Protein AF-A0A0C2FLB6-F1 (afdb_monomer_lite)

Radius of gyration: 30.62 Å; chains: 1; bounding box: 62×55×90 Å

Structure (mmCIF, N/CA/C/O backbone):
data_AF-A0A0C2FLB6-F1
#
_entry.id   AF-A0A0C2FLB6-F1
#
loop_
_atom_site.group_PDB
_atom_site.id
_atom_site.type_symbol
_atom_site.label_atom_id
_atom_site.label_alt_id
_atom_site.label_comp_id
_atom_site.label_asym_id
_atom_site.label_entity_id
_atom_site.label_seq_id
_atom_site.pdbx_PDB_ins_code
_atom_site.Cartn_x
_atom_site.Cartn_y
_atom_site.Cartn_z
_atom_site.occupancy
_atom_site.B_iso_or_equiv
_atom_site.auth_seq_id
_atom_site.auth_comp_id
_atom_site.auth_asym_id
_atom_site.auth_atom_id
_atom_site.pdbx_PDB_model_num
ATOM 1 N N . MET A 1 1 ? -12.663 5.361 -34.533 1.00 41.19 1 MET A N 1
ATOM 2 C CA . MET A 1 1 ? -13.166 4.011 -34.204 1.00 41.19 1 MET A CA 1
ATOM 3 C C . MET A 1 1 ? -13.165 3.885 -32.690 1.00 41.19 1 MET A C 1
ATOM 5 O O . MET A 1 1 ? -12.116 4.082 -32.094 1.00 41.19 1 MET A O 1
ATOM 9 N N . GLN A 1 2 ? -14.335 3.717 -32.072 1.00 35.00 2 GLN A N 1
ATOM 10 C CA . GLN A 1 2 ? -14.474 3.597 -30.615 1.00 35.00 2 GLN A CA 1
ATOM 11 C C . GLN A 1 2 ? -14.219 2.149 -30.164 1.00 35.00 2 GLN A C 1
ATOM 13 O O . GLN A 1 2 ? -14.623 1.243 -30.893 1.00 35.00 2 GLN A O 1
ATOM 18 N N . PRO A 1 3 ? -13.617 1.902 -28.986 1.00 36.84 3 PRO A N 1
ATOM 19 C CA . PRO A 1 3 ? -13.595 0.574 -28.385 1.00 36.84 3 PRO A CA 1
ATOM 20 C C . PRO A 1 3 ? -14.814 0.361 -27.479 1.00 36.84 3 PRO A C 1
ATOM 22 O O . PRO A 1 3 ? -15.094 1.154 -26.579 1.00 36.84 3 PRO A O 1
ATOM 25 N N . SER A 1 4 ? -15.525 -0.729 -27.744 1.00 36.50 4 SER A N 1
ATOM 26 C CA . SER A 1 4 ? -16.729 -1.179 -27.050 1.00 36.50 4 SER A CA 1
ATOM 27 C C . SER A 1 4 ? -16.449 -1.639 -25.617 1.00 36.50 4 SER A C 1
ATOM 29 O O . SER A 1 4 ? -15.494 -2.366 -25.353 1.00 36.50 4 SER A O 1
ATOM 31 N N . THR A 1 5 ? -17.332 -1.255 -24.698 1.00 42.31 5 THR A N 1
ATOM 32 C CA . THR A 1 5 ? -17.384 -1.721 -23.311 1.00 42.31 5 THR A CA 1
ATOM 33 C C . THR A 1 5 ? -18.109 -3.070 -23.235 1.00 42.31 5 THR A C 1
ATOM 35 O O . THR A 1 5 ? -19.265 -3.178 -23.636 1.00 42.31 5 THR A O 1
ATOM 38 N N . SER A 1 6 ? -17.466 -4.114 -22.700 1.00 36.69 6 SER A N 1
ATOM 39 C CA . SER A 1 6 ? -18.160 -5.352 -22.317 1.00 36.69 6 SER A CA 1
ATOM 40 C C . SER A 1 6 ? -18.305 -5.399 -20.798 1.00 36.69 6 SER A C 1
ATOM 42 O O . SER A 1 6 ? -17.327 -5.564 -20.070 1.00 36.69 6 SER A O 1
ATOM 44 N N . SER A 1 7 ? -19.538 -5.224 -20.333 1.00 33.59 7 SER A N 1
ATOM 45 C CA . SER A 1 7 ? -19.958 -5.436 -18.950 1.00 33.59 7 SER A CA 1
ATOM 46 C C . SER A 1 7 ? -20.392 -6.893 -18.785 1.00 33.59 7 SER A C 1
ATOM 48 O O . SER A 1 7 ? -21.145 -7.411 -19.607 1.00 33.59 7 SER A O 1
ATOM 50 N N . VAL A 1 8 ? -19.908 -7.567 -17.740 1.00 36.25 8 VAL A N 1
ATOM 51 C CA . VAL A 1 8 ? -20.343 -8.925 -17.383 1.00 36.25 8 VAL A CA 1
ATOM 52 C C . VAL A 1 8 ? -21.100 -8.842 -16.052 1.00 36.25 8 VAL A C 1
ATOM 54 O O . VAL A 1 8 ? -20.522 -8.366 -15.072 1.00 36.25 8 VAL A O 1
ATOM 57 N N . PRO A 1 9 ? -22.384 -9.239 -15.991 1.00 31.88 9 PRO A N 1
ATOM 58 C CA . PRO A 1 9 ? -23.167 -9.205 -14.761 1.00 31.88 9 PRO A CA 1
ATOM 59 C C . PRO A 1 9 ? -22.898 -10.439 -13.886 1.00 31.88 9 PRO A C 1
ATOM 61 O O . PRO A 1 9 ? -22.960 -11.573 -14.356 1.00 31.88 9 PRO A O 1
ATOM 64 N N . TYR A 1 10 ? -22.653 -10.216 -12.592 1.00 27.92 10 TYR A N 1
ATOM 65 C CA . TYR A 1 10 ? -22.683 -11.262 -11.568 1.00 27.92 10 TYR A CA 1
ATOM 66 C C . TYR A 1 10 ? -24.140 -11.552 -11.183 1.00 27.92 10 TYR A C 1
ATOM 68 O O . TYR A 1 10 ? -24.836 -10.691 -10.647 1.00 27.92 10 TYR A O 1
ATOM 76 N N . THR A 1 11 ? -24.608 -12.766 -11.468 1.00 33.03 11 THR A N 1
ATOM 77 C CA . THR A 1 11 ? -25.937 -13.260 -11.088 1.00 33.03 11 THR A CA 1
ATOM 78 C C . THR A 1 11 ? -25.898 -13.908 -9.703 1.00 33.03 11 THR A C 1
ATOM 80 O O . THR A 1 11 ? -25.152 -14.862 -9.485 1.00 33.03 11 THR A O 1
ATOM 83 N N . ASN A 1 12 ? -26.738 -13.418 -8.788 1.00 29.70 12 ASN A N 1
ATOM 84 C CA . ASN A 1 12 ? -27.044 -14.054 -7.507 1.00 29.70 12 ASN A CA 1
ATOM 85 C C . ASN A 1 12 ? -27.878 -15.324 -7.734 1.00 29.70 12 ASN A C 1
ATOM 87 O O . ASN A 1 12 ? -28.991 -15.251 -8.251 1.00 29.70 12 ASN A O 1
ATOM 91 N N . GLY A 1 13 ? -27.354 -16.476 -7.316 1.00 26.48 13 GLY A N 1
ATOM 92 C CA . GLY A 1 13 ? -28.082 -17.742 -7.287 1.00 26.48 13 GLY A CA 1
ATOM 93 C C . GLY A 1 13 ? -28.711 -17.988 -5.919 1.00 26.48 13 GLY A C 1
ATOM 94 O O . GLY A 1 13 ? -28.094 -18.603 -5.055 1.00 26.48 13 GLY A O 1
ATOM 95 N N . THR A 1 14 ? -29.945 -17.526 -5.728 1.00 28.25 14 THR A N 1
ATOM 96 C CA . THR A 1 14 ? -30.856 -18.062 -4.710 1.00 28.25 14 THR A CA 1
ATOM 97 C C . THR A 1 14 ? -31.522 -19.300 -5.302 1.00 28.25 14 THR A C 1
ATOM 99 O O . THR A 1 14 ? -32.176 -19.204 -6.337 1.00 28.25 14 THR A O 1
ATOM 102 N N . SER A 1 15 ? -31.378 -20.457 -4.658 1.00 29.48 15 SER A N 1
ATOM 103 C CA . SER A 1 15 ? -32.249 -21.606 -4.912 1.00 29.48 15 SER A CA 1
ATOM 104 C C . SER A 1 15 ? -32.804 -22.111 -3.587 1.00 29.48 15 SER A C 1
ATOM 106 O O . SER A 1 15 ? -32.090 -22.551 -2.690 1.00 29.48 15 SER A O 1
ATOM 108 N N . SER A 1 16 ? -34.112 -21.939 -3.466 1.00 27.31 16 SER A N 1
ATOM 109 C CA . SER A 1 16 ? -34.998 -22.543 -2.489 1.00 27.31 16 SER A CA 1
ATOM 110 C C . SER A 1 16 ? -35.398 -23.932 -2.975 1.00 27.31 16 SER A C 1
ATOM 112 O O . SER A 1 16 ? -35.950 -24.050 -4.069 1.00 27.31 16 SER A O 1
ATOM 114 N N . THR A 1 17 ? -35.229 -24.950 -2.142 1.00 28.34 17 THR A N 1
ATOM 115 C CA . THR A 1 17 ? -36.008 -26.190 -2.233 1.00 28.34 17 THR A CA 1
ATOM 116 C C . THR A 1 17 ? -36.379 -26.622 -0.826 1.00 28.34 17 THR A C 1
ATOM 118 O O . THR A 1 17 ? -35.520 -26.993 -0.029 1.00 28.34 17 THR A O 1
ATOM 121 N N . ALA A 1 18 ? -37.673 -26.511 -0.537 1.00 27.00 18 ALA A N 1
ATOM 122 C CA . ALA A 1 18 ? -38.330 -27.135 0.593 1.00 27.00 18 ALA A CA 1
ATOM 123 C C . ALA A 1 18 ? -38.375 -28.653 0.379 1.00 27.00 18 ALA A C 1
ATOM 125 O O . ALA A 1 18 ? -38.681 -29.100 -0.724 1.00 27.00 18 ALA A O 1
ATOM 126 N N . HIS A 1 19 ? -38.113 -29.419 1.433 1.00 29.84 19 HIS A N 1
ATOM 127 C CA . HIS A 1 19 ? -38.679 -30.749 1.617 1.00 29.84 19 HIS A CA 1
ATOM 128 C C . HIS A 1 19 ? -38.819 -31.014 3.116 1.00 29.84 19 HIS A C 1
ATOM 130 O O . HIS A 1 19 ? -37.836 -31.029 3.856 1.00 29.84 19 HIS A O 1
ATOM 136 N N . ASP A 1 20 ? -40.075 -31.179 3.526 1.00 26.45 20 ASP A N 1
ATOM 137 C CA . ASP A 1 20 ? -40.508 -31.699 4.816 1.00 26.45 20 ASP A CA 1
ATOM 138 C C . ASP A 1 20 ? -39.974 -33.116 5.045 1.00 26.45 20 ASP A C 1
ATOM 140 O O . ASP A 1 20 ? -39.932 -33.911 4.108 1.00 26.45 20 ASP A O 1
ATOM 144 N N . ASN A 1 21 ? -39.637 -33.438 6.299 1.00 30.28 21 ASN A N 1
ATOM 145 C CA . ASN A 1 21 ? -39.978 -34.712 6.936 1.00 30.28 21 ASN A CA 1
ATOM 146 C C . ASN A 1 21 ? -39.802 -34.608 8.461 1.00 30.28 21 ASN A C 1
ATOM 148 O O . ASN A 1 21 ? -38.710 -34.368 8.974 1.00 30.28 21 ASN A O 1
ATOM 152 N N . ASN A 1 22 ? -40.922 -34.800 9.159 1.00 25.47 22 ASN A N 1
ATOM 153 C CA . ASN A 1 22 ? -41.048 -35.027 10.596 1.00 25.47 22 ASN A CA 1
ATOM 154 C C . ASN A 1 22 ? -40.363 -36.339 11.009 1.00 25.47 22 ASN A C 1
ATOM 156 O O . ASN A 1 22 ? -40.587 -37.359 10.361 1.00 25.47 22 ASN A O 1
ATOM 160 N N . LEU A 1 23 ? -39.666 -36.344 12.150 1.00 29.77 23 LEU A N 1
ATOM 161 C CA . LEU A 1 23 ? -39.715 -37.459 13.101 1.00 29.77 23 LEU A CA 1
ATOM 162 C C . LEU A 1 23 ? -39.339 -36.977 14.514 1.00 29.77 23 LEU A C 1
ATOM 164 O O . LEU A 1 23 ? -38.397 -36.210 14.701 1.00 29.77 23 LEU A O 1
ATOM 168 N N . GLU A 1 24 ? -40.141 -37.417 15.479 1.00 25.47 24 GLU A N 1
ATOM 169 C CA . GLU A 1 24 ? -40.171 -37.044 16.895 1.00 25.47 24 GLU A CA 1
ATOM 170 C C . GLU A 1 24 ? -38.918 -37.455 17.688 1.00 25.47 24 GLU A C 1
ATOM 172 O O . GLU A 1 24 ? -38.266 -38.455 17.390 1.00 25.47 24 GLU A O 1
ATOM 177 N N . GLY A 1 25 ? -38.634 -36.717 18.769 1.00 27.58 25 GLY A N 1
ATOM 178 C CA . GLY A 1 25 ? -37.544 -37.029 19.697 1.00 27.58 25 GLY A CA 1
ATOM 179 C C . GLY A 1 25 ? -37.435 -36.081 20.896 1.00 27.58 25 GLY A C 1
ATOM 180 O O . GLY A 1 25 ? -36.483 -35.322 20.999 1.00 27.58 25 GLY A O 1
ATOM 181 N N . SER A 1 26 ? -38.448 -36.112 21.765 1.00 25.25 26 SER A N 1
ATOM 182 C CA . SER A 1 26 ? -38.442 -35.832 23.218 1.00 25.25 26 SER A CA 1
ATOM 183 C C . SER A 1 26 ? -37.089 -35.500 23.902 1.00 25.25 26 SER A C 1
ATOM 185 O O . SER A 1 26 ? -36.214 -36.364 23.942 1.00 25.25 26 SER A O 1
ATOM 187 N N . ALA A 1 27 ? -36.995 -34.347 24.592 1.00 27.86 27 ALA A N 1
ATOM 188 C CA . ALA A 1 27 ? -36.844 -34.246 26.065 1.00 27.86 27 ALA A CA 1
ATOM 189 C C . ALA A 1 27 ? -36.222 -32.911 26.560 1.00 27.86 27 ALA A C 1
ATOM 191 O O . ALA A 1 27 ? -35.062 -32.604 26.303 1.00 27.86 27 ALA A O 1
ATOM 192 N N . THR A 1 28 ? -37.025 -32.209 27.372 1.00 28.95 28 THR A N 1
ATOM 193 C CA . THR A 1 28 ? -36.700 -31.462 28.611 1.00 28.95 28 THR A CA 1
ATOM 194 C C . THR A 1 28 ? -35.832 -30.192 28.579 1.00 28.95 28 THR A C 1
ATOM 196 O O . THR A 1 28 ? -34.605 -30.239 28.591 1.00 28.95 28 THR A O 1
ATOM 199 N N . ASP A 1 29 ? -36.538 -29.057 28.651 1.00 26.00 29 ASP A N 1
ATOM 200 C CA . ASP A 1 29 ? -36.466 -27.979 29.657 1.00 26.00 29 ASP A CA 1
ATOM 201 C C . ASP A 1 29 ? -35.206 -27.831 30.530 1.00 26.00 29 ASP A C 1
ATOM 203 O O . ASP A 1 29 ? -34.800 -28.751 31.233 1.00 26.00 29 ASP A O 1
ATOM 207 N N . ASN A 1 30 ? -34.705 -26.590 30.632 1.00 30.11 30 ASN A N 1
ATOM 208 C CA . ASN A 1 30 ? -34.823 -25.817 31.878 1.00 30.11 30 ASN A CA 1
ATOM 209 C C . ASN A 1 30 ? -34.450 -24.336 31.682 1.00 30.11 30 ASN A C 1
ATOM 211 O O . ASN A 1 30 ? -33.293 -23.955 31.512 1.00 30.11 30 ASN A O 1
ATOM 215 N N . ASN A 1 31 ? -35.480 -23.496 31.760 1.00 26.58 31 ASN A N 1
ATOM 216 C CA . ASN A 1 31 ? -35.426 -22.060 32.006 1.00 26.58 31 ASN A CA 1
ATOM 217 C C . ASN A 1 31 ? -35.400 -21.840 33.525 1.00 26.58 31 ASN A C 1
ATOM 219 O O . ASN A 1 31 ? -36.238 -22.410 34.216 1.00 26.58 31 ASN A O 1
ATOM 223 N N . LEU A 1 32 ? -34.508 -20.991 34.045 1.00 28.86 32 LEU A N 1
ATOM 224 C CA . LEU A 1 32 ? -34.688 -20.404 35.375 1.00 28.86 32 LEU A CA 1
ATOM 225 C C . LEU A 1 32 ? -34.201 -18.952 35.412 1.00 28.86 32 LEU A C 1
ATOM 227 O O . LEU A 1 32 ? -33.014 -18.636 35.441 1.00 28.86 32 LEU A O 1
ATOM 231 N N . LYS A 1 33 ? -35.203 -18.078 35.431 1.00 23.86 33 LYS A N 1
ATOM 232 C CA . LYS A 1 33 ? -35.196 -16.665 35.802 1.00 23.86 33 LYS A CA 1
ATOM 233 C C . LYS A 1 33 ? -35.683 -16.541 37.248 1.00 23.86 33 LYS A C 1
ATOM 235 O O . LYS A 1 33 ? -36.759 -17.050 37.519 1.00 23.86 33 LYS A O 1
ATOM 240 N N . CYS A 1 34 ? -34.996 -15.774 38.101 1.00 24.69 34 CYS A N 1
ATOM 241 C CA . CYS A 1 34 ? -35.520 -15.146 39.338 1.00 24.69 34 CYS A CA 1
ATOM 242 C C . CYS A 1 34 ? -34.635 -13.914 39.650 1.00 24.69 34 CYS A C 1
ATOM 244 O O . CYS A 1 34 ? -33.423 -14.065 39.729 1.00 24.69 34 CYS A O 1
ATOM 246 N N . LYS A 1 35 ? -35.093 -12.657 39.521 1.00 26.53 35 LYS A N 1
ATOM 247 C CA . LYS A 1 35 ? -35.910 -11.804 40.428 1.00 26.53 35 LYS A CA 1
ATOM 248 C C . LYS A 1 35 ? -35.250 -11.408 41.773 1.00 26.53 35 LYS A C 1
ATOM 250 O O . LYS A 1 35 ? -35.244 -12.184 42.713 1.00 26.53 35 LYS A O 1
ATOM 255 N N . GLU A 1 36 ? -34.719 -10.178 41.783 1.00 23.02 36 GLU A N 1
ATOM 256 C CA . GLU A 1 36 ? -34.958 -9.013 42.676 1.00 23.02 36 GLU A CA 1
ATOM 257 C C . GLU A 1 36 ? -35.266 -9.183 44.188 1.00 23.02 36 GLU A C 1
ATOM 259 O O . GLU A 1 36 ? -36.225 -9.855 44.558 1.00 23.02 36 GLU A O 1
ATOM 264 N N . GLY A 1 37 ? -34.535 -8.431 45.041 1.00 24.09 37 GLY A N 1
ATOM 265 C CA . GLY A 1 37 ? -34.873 -8.189 46.460 1.00 24.09 37 GLY A CA 1
ATOM 266 C C . GLY A 1 37 ? -33.812 -7.472 47.338 1.00 24.09 37 GLY A C 1
ATOM 267 O O . GLY A 1 37 ? -32.979 -8.133 47.936 1.00 24.09 37 GLY A O 1
ATOM 268 N N . LYS A 1 38 ? -33.896 -6.129 47.407 1.00 25.48 38 LYS A N 1
ATOM 269 C CA . LYS A 1 38 ? -33.784 -5.160 48.544 1.00 25.48 38 LYS A CA 1
ATOM 270 C C . LYS A 1 38 ? -32.669 -5.176 49.646 1.00 25.48 38 LYS A C 1
ATOM 272 O O . LYS A 1 38 ? -32.597 -6.086 50.455 1.00 25.48 38 LYS A O 1
ATOM 277 N N . GLU A 1 39 ? -31.946 -4.036 49.699 1.00 23.41 39 GLU A N 1
ATOM 278 C CA . GLU A 1 39 ? -31.353 -3.193 50.793 1.00 23.41 39 GLU A CA 1
ATOM 279 C C . GLU A 1 39 ? -30.769 -3.775 52.114 1.00 23.41 39 GLU A C 1
ATOM 281 O O . GLU A 1 39 ? -31.442 -4.511 52.822 1.00 23.41 39 GLU A O 1
ATOM 286 N N . VAL A 1 40 ? -29.567 -3.304 52.531 1.00 26.94 40 VAL A N 1
ATOM 287 C CA . VAL A 1 40 ? -29.292 -2.322 53.633 1.00 26.94 40 VAL A CA 1
ATOM 288 C C . VAL A 1 40 ? -27.766 -2.192 53.930 1.00 26.94 40 VAL A C 1
ATOM 290 O O . VAL A 1 40 ? -27.089 -3.168 54.217 1.00 26.94 40 VAL A O 1
ATOM 293 N N . ASN A 1 41 ? -27.276 -0.942 53.859 1.00 24.41 41 ASN A N 1
ATOM 294 C CA . ASN A 1 41 ? -26.223 -0.200 54.600 1.00 24.41 41 ASN A CA 1
ATOM 295 C C . ASN A 1 41 ? -24.988 -0.878 55.271 1.00 24.41 41 ASN A C 1
ATOM 297 O O . ASN A 1 41 ? -25.126 -1.764 56.107 1.00 24.41 41 ASN A O 1
ATOM 301 N N . GLY A 1 42 ? -23.791 -0.289 55.069 1.00 25.70 42 GLY A N 1
ATOM 302 C CA . GLY A 1 42 ? -22.613 -0.482 55.940 1.00 25.70 42 GLY A CA 1
ATOM 303 C C . GLY A 1 42 ? -21.256 -0.088 55.327 1.00 25.70 42 GLY A C 1
ATOM 304 O O . GLY A 1 42 ? -20.708 -0.813 54.505 1.00 25.70 42 GLY A O 1
ATOM 305 N N . HIS A 1 43 ? -20.693 1.052 55.746 1.00 25.92 43 HIS A N 1
ATOM 306 C CA . HIS A 1 43 ? -19.287 1.438 55.531 1.00 25.92 43 HIS A CA 1
ATOM 307 C C . HIS A 1 43 ? -18.336 0.504 56.304 1.00 25.92 43 HIS A C 1
ATOM 309 O O . HIS A 1 43 ? -18.618 0.230 57.470 1.00 25.92 43 HIS A O 1
ATOM 315 N N . SER A 1 44 ? -17.192 0.118 55.714 1.00 25.17 44 SER A N 1
ATOM 316 C CA . SER A 1 44 ? -15.823 0.165 56.294 1.00 25.17 44 SER A CA 1
ATOM 317 C C . SER A 1 44 ? -14.859 -0.786 55.572 1.00 25.17 44 SER A C 1
ATOM 319 O O . SER A 1 44 ? -15.130 -1.974 55.450 1.00 25.17 44 SER A O 1
ATOM 321 N N . HIS A 1 45 ? -13.728 -0.224 55.133 1.00 31.64 45 HIS A N 1
ATOM 322 C CA . HIS A 1 45 ? -12.438 -0.836 54.789 1.00 31.64 45 HIS A CA 1
ATOM 323 C C . HIS A 1 45 ? -12.338 -2.372 54.734 1.00 31.64 45 HIS A C 1
ATOM 325 O O . HIS A 1 45 ? -12.268 -3.049 55.755 1.00 31.64 45 HIS A O 1
ATOM 331 N N . GLY A 1 46 ? -12.164 -2.893 53.518 1.00 26.47 46 GLY A N 1
ATOM 332 C CA . GLY A 1 46 ? -11.645 -4.232 53.269 1.00 26.47 46 GLY A CA 1
ATOM 333 C C . GLY A 1 46 ? -10.691 -4.183 52.085 1.00 26.47 46 GLY A C 1
ATOM 334 O O . GLY A 1 46 ? -11.087 -3.791 50.989 1.00 26.47 46 GLY A O 1
ATOM 335 N N . GLU A 1 47 ? -9.430 -4.529 52.329 1.00 38.72 47 GLU A N 1
ATOM 336 C CA . GLU A 1 47 ? -8.379 -4.682 51.327 1.00 38.72 47 GLU A CA 1
ATOM 337 C C . GLU 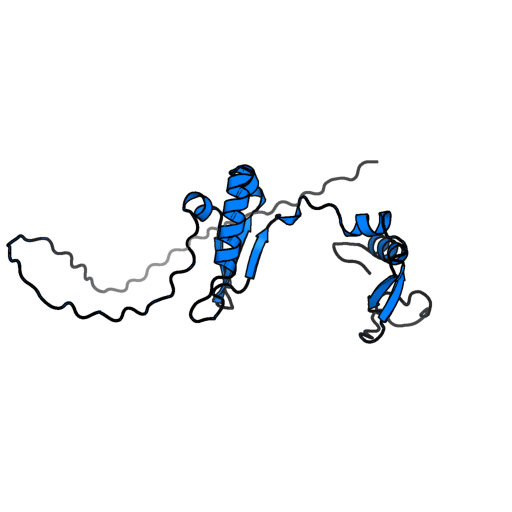A 1 47 ? -8.865 -5.592 50.189 1.00 38.72 47 GLU A C 1
ATOM 339 O O . GLU A 1 47 ? -9.000 -6.811 50.322 1.00 38.72 47 GLU A O 1
ATOM 344 N N . GLY A 1 48 ? -9.185 -4.967 49.057 1.00 28.52 48 GLY A N 1
ATOM 345 C CA . GLY A 1 48 ? -9.605 -5.650 47.848 1.00 28.52 48 GLY A CA 1
ATOM 346 C C . GLY A 1 48 ? -8.395 -6.269 47.170 1.00 28.52 48 GLY A C 1
ATOM 347 O O . GLY A 1 48 ? -7.632 -5.575 46.505 1.00 28.52 48 GLY A O 1
ATOM 348 N N . LYS A 1 49 ? -8.247 -7.585 47.343 1.00 31.97 49 LYS A N 1
ATOM 349 C CA . LYS A 1 49 ? -7.410 -8.467 46.524 1.00 31.97 49 LYS A CA 1
ATOM 350 C C . LYS A 1 49 ? -7.478 -8.038 45.057 1.00 31.97 49 LYS A C 1
ATOM 352 O O . LYS A 1 49 ? -8.534 -8.148 44.435 1.00 31.97 49 LYS A O 1
ATOM 357 N N . GLU A 1 50 ? -6.348 -7.600 44.506 1.00 31.22 50 GLU A N 1
ATOM 358 C CA . GLU A 1 50 ? -6.165 -7.494 43.062 1.00 31.22 50 GLU A CA 1
ATOM 359 C C . GLU A 1 50 ? -6.423 -8.876 42.454 1.00 31.22 50 GLU A C 1
ATOM 361 O O . GLU A 1 50 ? -5.584 -9.779 42.492 1.00 31.22 50 GLU A O 1
ATOM 366 N N . THR A 1 51 ? -7.614 -9.073 41.893 1.00 33.91 51 THR A N 1
ATOM 367 C CA . THR A 1 51 ? -7.828 -10.148 40.937 1.00 33.91 51 THR A CA 1
ATOM 368 C C . THR A 1 51 ? -6.899 -9.860 39.768 1.00 33.91 51 THR A C 1
ATOM 370 O O . THR A 1 51 ? -7.110 -8.885 39.043 1.00 33.91 51 THR A O 1
ATOM 373 N N . LYS A 1 52 ? -5.856 -10.688 39.626 1.00 32.69 52 LYS A N 1
ATOM 374 C CA . LYS A 1 52 ? -4.982 -10.799 38.453 1.00 32.69 52 LYS A CA 1
ATOM 375 C C . LYS A 1 52 ? -5.831 -11.095 37.211 1.00 32.69 52 LYS A C 1
ATOM 377 O O . LYS A 1 52 ? -5.877 -12.216 36.726 1.00 32.69 52 LYS A O 1
ATOM 382 N N . HIS A 1 53 ? -6.539 -10.094 36.708 1.00 38.22 53 HIS A N 1
ATOM 383 C CA . HIS A 1 53 ? -6.910 -10.061 35.311 1.00 38.22 53 HIS A CA 1
ATOM 384 C C . HIS A 1 53 ? -5.637 -9.679 34.575 1.00 38.22 53 HIS A C 1
ATOM 386 O O . HIS A 1 53 ? -5.110 -8.584 34.782 1.00 38.22 53 HIS A O 1
ATOM 392 N N . ASP A 1 54 ? -5.125 -10.618 33.780 1.00 46.53 54 ASP A N 1
ATOM 393 C CA . ASP A 1 54 ? -4.025 -10.402 32.851 1.00 46.53 54 ASP A CA 1
ATOM 394 C C . ASP A 1 54 ? -4.135 -9.003 32.251 1.00 46.53 54 ASP A C 1
ATOM 396 O O . ASP A 1 54 ? -5.167 -8.642 31.672 1.00 46.53 54 ASP A O 1
ATOM 400 N N . LYS A 1 55 ? -3.084 -8.199 32.431 1.00 46.72 55 LYS A N 1
ATOM 401 C CA . LYS A 1 55 ? -2.924 -6.914 31.756 1.00 46.72 55 LYS A CA 1
ATOM 402 C C . LYS A 1 55 ? -2.795 -7.217 30.262 1.00 46.72 55 LYS A C 1
ATOM 404 O O . LYS A 1 55 ? -1.699 -7.237 29.726 1.00 46.72 55 LYS A O 1
ATOM 409 N N . LYS A 1 56 ? -3.911 -7.519 29.592 1.00 55.53 56 LYS A N 1
ATOM 410 C CA . LYS A 1 56 ? -3.988 -7.507 28.136 1.00 55.53 56 LYS A CA 1
ATOM 411 C C . LYS A 1 56 ? -3.622 -6.089 27.747 1.00 55.53 56 LYS A C 1
ATOM 413 O O . LYS A 1 56 ? -4.372 -5.163 28.076 1.00 55.53 56 LYS A O 1
ATOM 418 N N . ASP A 1 57 ? -2.450 -5.927 27.145 1.00 63.66 57 ASP A N 1
ATOM 419 C CA . ASP A 1 57 ? -1.966 -4.636 26.681 1.00 63.66 57 ASP A CA 1
ATOM 420 C C . ASP A 1 57 ? -3.091 -3.965 25.899 1.00 63.66 57 ASP A C 1
ATOM 422 O O . ASP A 1 57 ? -3.612 -4.501 24.914 1.00 63.66 57 ASP A O 1
ATOM 426 N N . LYS A 1 58 ? -3.564 -2.824 26.404 1.00 80.19 58 LYS A N 1
ATOM 427 C CA . LYS A 1 58 ? -4.653 -2.114 25.743 1.00 80.19 58 LYS A CA 1
ATOM 428 C C . LYS A 1 58 ? -4.101 -1.567 24.438 1.00 80.19 58 LYS A C 1
ATOM 430 O O . LYS A 1 58 ? -3.254 -0.677 24.455 1.00 80.19 58 LYS A O 1
ATOM 435 N N . LEU A 1 59 ? -4.615 -2.086 23.324 1.00 87.06 59 LEU A N 1
ATOM 436 C CA . LEU A 1 59 ? -4.267 -1.602 21.994 1.00 87.06 59 LEU A CA 1
ATOM 437 C C . LEU A 1 59 ? -4.437 -0.076 21.909 1.00 87.06 59 LEU A C 1
ATOM 439 O O . LEU A 1 59 ? -5.379 0.471 22.504 1.00 87.06 59 LEU A O 1
ATOM 443 N N . PRO A 1 60 ? -3.574 0.617 21.145 1.00 91.06 60 PRO A N 1
ATOM 444 C CA . PRO A 1 60 ? -3.715 2.037 20.883 1.00 91.06 60 PRO A CA 1
ATOM 445 C C . PRO A 1 60 ? -5.129 2.362 20.414 1.00 91.06 60 PRO A C 1
ATOM 447 O O . PRO A 1 60 ? -5.651 1.787 19.461 1.00 91.06 60 PRO A O 1
ATOM 450 N N . ARG A 1 61 ? -5.775 3.300 21.099 1.00 88.31 61 ARG A N 1
ATOM 451 C CA . ARG A 1 61 ? -7.164 3.634 20.802 1.00 88.31 61 ARG A CA 1
ATOM 452 C C . ARG A 1 61 ? -7.253 4.466 19.521 1.00 88.31 61 ARG A C 1
ATOM 454 O O . ARG A 1 61 ? -6.505 5.434 19.349 1.00 88.31 61 ARG A O 1
ATOM 461 N N . ILE A 1 62 ? -8.207 4.099 18.667 1.00 93.69 62 ILE A N 1
ATOM 462 C CA . ILE A 1 62 ? -8.670 4.903 17.535 1.00 93.69 62 ILE A CA 1
ATOM 463 C C . ILE A 1 62 ? -9.902 5.721 17.944 1.00 93.69 62 ILE A C 1
ATOM 465 O O . ILE A 1 62 ? -10.723 5.272 18.751 1.00 93.69 62 ILE A O 1
ATOM 469 N N . SER A 1 63 ? -10.025 6.937 17.418 1.00 94.38 63 SER A N 1
ATOM 470 C CA . SER A 1 63 ? -11.158 7.817 17.688 1.00 94.38 63 SER A CA 1
ATOM 471 C C . SER A 1 63 ? -12.471 7.203 17.198 1.00 94.38 63 SER A C 1
ATOM 473 O O . SER A 1 63 ? -12.529 6.544 16.156 1.00 94.38 63 SER A O 1
ATOM 475 N N . ASN A 1 64 ? -13.557 7.450 17.934 1.00 94.06 64 ASN A N 1
ATOM 476 C CA . ASN A 1 64 ? -14.873 6.884 17.629 1.00 94.06 64 ASN A CA 1
ATOM 477 C C . ASN A 1 64 ? -15.375 7.297 16.237 1.00 94.06 64 ASN A C 1
ATOM 479 O O . ASN A 1 64 ? -16.022 6.494 15.569 1.00 94.06 64 ASN A O 1
ATOM 483 N N . LYS A 1 65 ? -15.026 8.508 15.773 1.00 95.00 65 LYS A N 1
ATOM 484 C CA . LYS A 1 65 ? -15.393 8.998 14.435 1.00 95.00 65 LYS A CA 1
ATOM 485 C C . LYS A 1 65 ? -14.786 8.153 13.307 1.00 95.00 65 LYS A C 1
ATOM 487 O O . LYS A 1 65 ? -15.426 7.951 12.279 1.00 95.00 65 LYS A O 1
ATOM 492 N N . PHE A 1 66 ? -13.599 7.591 13.532 1.00 95.81 66 PHE A N 1
ATOM 493 C CA . PHE A 1 66 ? -12.852 6.794 12.556 1.00 95.81 66 PHE A CA 1
ATOM 494 C C . PHE A 1 66 ? -13.158 5.298 12.614 1.00 95.81 66 PHE A C 1
ATOM 496 O O . PHE A 1 66 ? -13.006 4.600 11.615 1.00 95.81 66 PHE A O 1
ATOM 503 N N . ARG A 1 67 ? -13.607 4.799 13.771 1.00 94.25 67 ARG A N 1
ATOM 504 C CA . ARG A 1 67 ? -13.765 3.363 14.044 1.00 94.25 67 ARG A CA 1
ATOM 505 C C . ARG A 1 67 ? -14.633 2.630 13.018 1.00 94.25 67 ARG A C 1
ATOM 507 O O . ARG A 1 67 ? -14.336 1.491 12.694 1.00 94.25 67 ARG A O 1
ATOM 514 N N . LYS A 1 68 ? -15.666 3.286 12.482 1.00 95.38 68 LYS A N 1
ATOM 515 C CA . LYS A 1 68 ? -16.566 2.698 11.474 1.00 95.38 68 LYS A CA 1
ATOM 516 C C . LYS A 1 68 ? -15.930 2.496 10.090 1.00 95.38 68 LYS A C 1
ATOM 518 O O . LYS A 1 68 ? -16.515 1.809 9.266 1.00 95.38 68 LYS A O 1
ATOM 523 N N . TYR A 1 69 ? -14.768 3.094 9.830 1.00 96.19 69 TYR A N 1
ATOM 524 C CA . TYR A 1 69 ? -14.044 2.978 8.558 1.00 96.19 69 TYR A CA 1
ATOM 525 C C . TYR A 1 69 ? -12.831 2.044 8.644 1.00 96.19 69 TYR A C 1
ATOM 527 O O . TYR A 1 69 ? -12.082 1.913 7.676 1.00 96.19 69 TYR A O 1
ATOM 535 N N . VAL A 1 70 ? -12.610 1.436 9.810 1.00 96.50 70 VAL A N 1
ATOM 536 C CA . VAL A 1 70 ? -11.508 0.513 10.063 1.00 96.50 70 VAL A CA 1
ATOM 537 C C . VAL A 1 70 ? -12.088 -0.865 10.302 1.00 96.50 70 VAL A C 1
ATOM 539 O O . VAL A 1 70 ? -12.926 -1.052 11.181 1.00 96.50 70 VAL A O 1
ATOM 542 N N . VAL A 1 71 ? -11.621 -1.821 9.514 1.00 96.38 71 VAL A N 1
ATOM 543 C CA . VAL A 1 71 ? -12.038 -3.217 9.578 1.00 96.38 71 VAL A CA 1
ATOM 544 C C . VAL A 1 71 ? -10.862 -4.032 10.094 1.00 96.38 71 VAL A C 1
ATOM 546 O O . VAL A 1 71 ? -9.722 -3.823 9.680 1.00 96.38 71 VAL A O 1
ATOM 549 N N . VAL A 1 72 ? -11.136 -4.932 11.033 1.00 96.44 72 VAL A N 1
ATOM 550 C CA . VAL A 1 72 ? -10.184 -5.955 11.460 1.00 96.44 72 VAL A CA 1
ATOM 551 C C . VAL A 1 72 ? -10.728 -7.282 10.974 1.00 96.44 72 VAL A C 1
ATOM 553 O O . VAL A 1 72 ? -11.782 -7.715 11.435 1.00 96.44 72 VAL A O 1
ATOM 556 N N . ASP A 1 73 ? -10.013 -7.905 10.049 1.00 95.75 73 ASP A N 1
ATOM 557 C CA . ASP A 1 73 ? -10.375 -9.202 9.495 1.00 95.75 73 ASP A CA 1
ATOM 558 C C . ASP A 1 73 ? -9.461 -10.285 10.040 1.00 95.75 73 ASP A C 1
ATOM 560 O O . ASP A 1 73 ? -8.253 -10.095 10.168 1.00 95.75 73 ASP A O 1
ATOM 564 N N . THR A 1 74 ? -10.032 -11.449 10.316 1.00 96.62 74 THR A N 1
ATOM 565 C CA . THR A 1 74 ? -9.268 -12.637 10.683 1.00 96.62 74 THR A CA 1
ATOM 566 C C . THR A 1 74 ? -9.206 -13.563 9.479 1.00 96.62 74 THR A C 1
ATOM 568 O O . THR A 1 74 ? -10.241 -13.960 8.944 1.00 96.62 74 THR A O 1
ATOM 571 N N . HIS A 1 75 ? -7.997 -13.911 9.034 1.00 96.25 75 HIS A N 1
ATOM 572 C CA . HIS A 1 75 ? -7.822 -14.826 7.911 1.00 96.25 75 HIS A CA 1
ATOM 573 C C . HIS A 1 75 ? -8.443 -16.196 8.245 1.00 96.25 75 HIS A C 1
ATOM 575 O O . HIS A 1 75 ? -8.027 -16.810 9.231 1.00 96.25 75 HIS A O 1
ATOM 581 N N . PRO A 1 76 ? -9.381 -16.722 7.435 1.00 95.88 76 PRO A N 1
ATOM 582 C CA . PRO A 1 76 ? -10.204 -17.874 7.815 1.00 95.88 76 PRO A CA 1
ATOM 583 C C . PRO A 1 76 ? -9.389 -19.147 8.058 1.00 95.88 76 PRO A C 1
ATOM 585 O O . PRO A 1 76 ? -9.696 -19.908 8.968 1.00 95.88 76 PRO A O 1
ATOM 588 N N . ASN A 1 77 ? -8.314 -19.353 7.293 1.00 96.12 77 ASN A N 1
ATOM 589 C CA . ASN A 1 77 ? -7.498 -20.566 7.405 1.00 96.12 77 ASN A CA 1
ATOM 590 C C . ASN A 1 77 ? -6.318 -20.412 8.376 1.00 96.12 77 ASN A C 1
ATOM 592 O O . ASN A 1 77 ? -5.746 -21.405 8.806 1.00 96.12 77 ASN A O 1
ATOM 596 N N . GLY A 1 78 ? -5.900 -19.175 8.661 1.00 94.00 78 GLY A N 1
ATOM 597 C CA . GLY A 1 78 ? -4.631 -18.893 9.347 1.00 94.00 78 GLY A CA 1
ATOM 598 C C . GLY A 1 78 ? -4.780 -18.163 10.677 1.00 94.00 78 GLY A C 1
ATOM 599 O O . GLY A 1 78 ? -3.793 -18.003 11.384 1.00 94.00 78 GLY A O 1
ATOM 600 N N . GLY A 1 79 ? -5.974 -17.662 11.001 1.00 93.94 79 GLY A N 1
ATOM 601 C CA . GLY A 1 79 ? -6.245 -16.937 12.244 1.00 93.94 79 GLY A CA 1
ATOM 602 C C . GLY A 1 79 ? -5.534 -15.583 12.382 1.00 93.94 79 GLY A C 1
ATOM 603 O O . GLY A 1 79 ? -5.722 -14.900 13.384 1.00 93.94 79 GLY A O 1
ATOM 604 N N . ALA A 1 80 ? -4.726 -15.170 11.402 1.00 95.75 80 ALA A N 1
ATOM 605 C CA . ALA A 1 80 ? -3.987 -13.915 11.451 1.00 95.75 80 ALA A CA 1
ATOM 606 C C . ALA A 1 80 ? -4.926 -12.708 11.326 1.00 95.75 80 ALA A C 1
ATOM 608 O O . ALA A 1 80 ? -5.853 -12.721 10.513 1.00 95.75 80 ALA A O 1
ATOM 609 N N . SER A 1 81 ? -4.658 -11.659 12.106 1.00 97.06 81 SER A N 1
ATOM 610 C CA . SER A 1 81 ? -5.439 -10.418 12.085 1.00 97.06 81 SER A CA 1
ATOM 611 C C . SER A 1 81 ? -4.878 -9.425 11.069 1.00 97.06 81 SER A C 1
ATOM 613 O O . SER A 1 81 ? -3.691 -9.098 11.097 1.00 97.06 81 SER A O 1
ATOM 615 N N . ILE A 1 82 ? -5.744 -8.920 10.197 1.00 97.56 82 ILE A N 1
ATOM 616 C CA . ILE A 1 82 ? -5.453 -7.966 9.128 1.00 97.56 82 ILE A CA 1
ATOM 617 C C . ILE A 1 82 ? -6.218 -6.678 9.425 1.00 97.56 82 ILE A C 1
ATOM 619 O O . ILE A 1 82 ? -7.428 -6.708 9.638 1.00 97.56 82 ILE A O 1
ATOM 623 N N . LEU A 1 83 ? -5.525 -5.541 9.420 1.00 97.75 83 LEU A N 1
ATOM 624 C CA . LEU A 1 83 ? -6.145 -4.229 9.589 1.00 97.75 83 LEU A CA 1
ATOM 625 C C . LEU A 1 83 ? -6.396 -3.608 8.212 1.00 97.75 83 LEU A C 1
ATOM 627 O O . LEU A 1 83 ? -5.455 -3.447 7.440 1.00 97.75 83 LEU A O 1
ATOM 631 N N . ARG A 1 84 ? -7.635 -3.230 7.890 1.00 97.56 84 ARG A N 1
ATOM 632 C CA . ARG A 1 84 ? -7.991 -2.644 6.587 1.00 97.56 84 ARG A CA 1
ATOM 633 C C . ARG A 1 84 ? -8.771 -1.348 6.707 1.00 97.56 84 ARG A C 1
ATOM 635 O O . ARG A 1 84 ? -9.511 -1.120 7.664 1.00 97.56 84 ARG A O 1
ATOM 642 N N . THR A 1 85 ? -8.625 -0.504 5.695 1.00 97.38 85 THR A N 1
ATOM 643 C CA . THR A 1 85 ? -9.469 0.673 5.478 1.00 97.38 85 THR A CA 1
ATOM 644 C C . THR A 1 85 ? -9.495 1.045 3.998 1.00 97.38 85 THR A C 1
ATOM 646 O O . THR A 1 85 ? -8.502 0.856 3.297 1.00 97.38 85 THR A O 1
ATOM 649 N N . ASP A 1 86 ? -10.612 1.606 3.531 1.00 96.81 86 ASP A N 1
ATOM 650 C CA . ASP A 1 86 ? -10.720 2.192 2.191 1.00 96.81 86 ASP A CA 1
ATOM 651 C C . ASP A 1 86 ? -10.505 3.706 2.251 1.00 96.81 86 ASP A C 1
ATOM 653 O O . ASP A 1 86 ? -11.338 4.468 2.759 1.00 96.81 86 ASP A O 1
ATOM 657 N N . TRP A 1 87 ? -9.388 4.155 1.681 1.00 95.81 87 TRP A N 1
ATOM 658 C CA . TRP A 1 87 ? -8.994 5.557 1.674 1.00 95.81 87 TRP A CA 1
ATOM 659 C C . TRP A 1 87 ? -9.976 6.455 0.916 1.00 95.81 87 TRP A C 1
ATOM 661 O O . TRP A 1 87 ? -10.117 7.634 1.252 1.00 95.81 87 TRP A O 1
ATOM 671 N N . ASN A 1 88 ? -10.707 5.923 -0.068 1.00 95.62 88 ASN A N 1
ATOM 672 C CA . ASN A 1 88 ? -11.725 6.696 -0.778 1.00 95.62 88 ASN A CA 1
ATOM 673 C C . ASN A 1 88 ? -12.874 7.091 0.154 1.00 95.62 88 ASN A C 1
ATOM 675 O O . ASN A 1 88 ? -13.359 8.222 0.091 1.00 95.62 88 ASN A O 1
ATOM 679 N N . ASN A 1 89 ? -13.279 6.197 1.058 1.00 94.94 89 ASN A N 1
ATOM 680 C CA . ASN A 1 89 ? -14.306 6.499 2.053 1.00 94.94 89 ASN A CA 1
ATOM 681 C C . ASN A 1 89 ? -13.818 7.527 3.072 1.00 94.94 89 ASN A C 1
ATOM 683 O O . ASN A 1 89 ? -14.568 8.443 3.411 1.00 94.94 89 ASN A O 1
ATOM 687 N N . ILE A 1 90 ? -12.555 7.434 3.491 1.00 96.38 90 ILE A N 1
ATOM 688 C CA . ILE A 1 90 ? -11.931 8.425 4.373 1.00 96.38 90 ILE A CA 1
ATOM 689 C C . ILE A 1 90 ? -11.906 9.805 3.703 1.00 96.38 90 ILE A C 1
ATOM 691 O O . ILE A 1 90 ? -12.329 10.796 4.296 1.00 96.38 90 ILE A O 1
ATOM 695 N N . ARG A 1 91 ? -11.496 9.878 2.432 1.00 94.56 91 ARG A N 1
ATOM 696 C CA . ARG A 1 91 ? -11.496 11.130 1.663 1.00 94.56 91 ARG A CA 1
ATOM 697 C C . ARG A 1 91 ? -12.886 11.746 1.530 1.00 94.56 91 ARG A C 1
ATOM 699 O O . ARG A 1 91 ? -13.012 12.960 1.615 1.00 94.56 91 ARG A O 1
ATOM 706 N N . LYS A 1 92 ? -13.926 10.938 1.331 1.00 95.06 92 LYS A N 1
ATOM 707 C CA . LYS A 1 92 ? -15.296 11.446 1.155 1.00 95.06 92 LYS A CA 1
ATOM 708 C C . LYS A 1 92 ? -15.892 12.063 2.423 1.00 95.06 92 LYS A C 1
ATOM 710 O O . LYS A 1 92 ? -16.704 12.970 2.303 1.00 95.06 92 LYS A O 1
ATOM 715 N N . HIS A 1 93 ? -15.518 11.576 3.607 1.00 95.69 93 HIS A N 1
ATOM 716 C CA . HIS A 1 93 ? -16.220 11.909 4.854 1.00 95.69 93 HIS A CA 1
ATOM 717 C C . HIS A 1 93 ? -15.440 12.794 5.829 1.00 95.69 93 HIS A C 1
ATOM 719 O O . HIS A 1 93 ? -16.032 13.262 6.796 1.00 95.69 93 HIS A O 1
ATOM 725 N N . PHE A 1 94 ? -14.145 13.000 5.602 1.00 96.44 94 PHE A N 1
ATOM 726 C CA . PHE A 1 94 ? -13.274 13.773 6.488 1.00 96.44 94 PHE A CA 1
ATOM 727 C C . PHE A 1 94 ? -12.543 14.861 5.716 1.00 96.44 94 PHE A C 1
ATOM 729 O O . PHE A 1 94 ? -12.276 14.699 4.519 1.00 96.44 94 PHE A O 1
ATOM 736 N N . ASP A 1 95 ? -12.184 15.943 6.398 1.00 96.19 95 ASP A N 1
ATOM 737 C CA . ASP A 1 95 ? -11.351 17.010 5.845 1.00 96.19 95 ASP A CA 1
ATOM 738 C C . ASP A 1 95 ? -9.849 16.651 5.862 1.00 96.19 95 ASP A C 1
ATOM 740 O O . ASP A 1 95 ? -9.446 15.548 6.229 1.00 96.19 95 ASP A O 1
ATOM 744 N N . THR A 1 96 ? -8.988 17.563 5.410 1.00 94.75 96 THR A N 1
ATOM 745 C CA . THR A 1 96 ? -7.539 17.314 5.337 1.00 94.75 96 THR A CA 1
ATOM 746 C C . THR A 1 96 ? -6.897 17.091 6.709 1.00 94.75 96 THR A C 1
ATOM 748 O O . THR A 1 96 ? -6.023 16.230 6.830 1.00 94.75 96 THR A O 1
ATOM 751 N N . GLU A 1 97 ? -7.319 17.819 7.741 1.00 96.44 97 GLU A N 1
ATOM 752 C CA . GLU A 1 97 ? -6.745 17.707 9.086 1.00 96.44 97 GLU A CA 1
ATOM 753 C C . GLU A 1 97 ? -7.148 16.386 9.742 1.00 96.44 97 GLU A C 1
ATOM 755 O O . GLU A 1 97 ? -6.299 15.640 10.239 1.00 96.44 97 GLU A O 1
ATOM 760 N N . GLU A 1 98 ? -8.426 16.033 9.644 1.00 96.50 98 GLU A N 1
ATOM 761 C CA . GLU A 1 98 ? -8.974 14.778 10.133 1.00 96.50 98 GLU A CA 1
ATOM 762 C C . GLU A 1 98 ? -8.408 13.571 9.385 1.00 96.50 98 GLU A C 1
ATOM 764 O O . GLU A 1 98 ? -8.149 12.538 10.001 1.00 96.50 98 GLU A O 1
ATOM 769 N N . ARG A 1 99 ? -8.144 13.684 8.076 1.00 95.62 99 ARG A N 1
ATOM 770 C CA . ARG A 1 99 ? -7.445 12.636 7.307 1.00 95.62 99 ARG A CA 1
ATOM 771 C C . ARG A 1 99 ? -6.027 12.404 7.828 1.00 95.62 99 ARG A C 1
ATOM 773 O O . ARG A 1 99 ? -5.595 11.254 7.920 1.00 95.62 99 ARG A O 1
ATOM 780 N N . MET A 1 100 ? -5.297 13.466 8.177 1.00 95.81 100 MET A N 1
ATOM 781 C CA . MET A 1 100 ? -3.966 13.332 8.779 1.00 95.81 100 MET A CA 1
ATOM 782 C C . MET A 1 100 ? -4.039 12.727 10.183 1.00 95.81 100 MET A C 1
ATOM 784 O O . MET A 1 100 ? -3.214 11.882 10.536 1.00 95.81 100 MET A O 1
ATOM 788 N N . GLU A 1 101 ? -5.026 13.138 10.981 1.00 96.62 101 GLU A N 1
ATOM 789 C CA . GLU A 1 101 ? -5.291 12.564 12.301 1.00 96.62 101 GLU A CA 1
ATOM 790 C C . GLU A 1 101 ? -5.598 11.061 12.192 1.00 96.62 101 GLU A C 1
ATOM 792 O O . GLU A 1 101 ? -5.005 10.246 12.906 1.00 96.62 101 GLU A O 1
ATOM 797 N N . PHE A 1 102 ? -6.462 10.688 11.247 1.00 97.19 102 PHE A N 1
ATOM 798 C CA . PHE A 1 102 ? -6.806 9.307 10.940 1.00 97.19 102 PHE A CA 1
ATOM 799 C C . PHE A 1 102 ? -5.574 8.491 10.554 1.00 97.19 102 PHE A C 1
ATOM 801 O O . PHE A 1 102 ? -5.339 7.443 11.149 1.00 97.19 102 PHE A O 1
ATOM 808 N N . ALA A 1 103 ? -4.759 8.977 9.612 1.00 95.69 103 ALA A N 1
ATOM 809 C CA . ALA A 1 103 ? -3.570 8.266 9.148 1.00 95.69 103 ALA A CA 1
ATOM 810 C C . ALA A 1 103 ? -2.602 7.959 10.302 1.00 95.69 103 ALA A C 1
ATOM 812 O O . ALA A 1 103 ? -2.147 6.825 10.447 1.00 95.69 103 ALA A O 1
ATOM 813 N N . LYS A 1 104 ? -2.353 8.938 11.184 1.00 96.31 104 LYS A N 1
ATOM 814 C CA . LYS A 1 104 ? -1.509 8.747 12.375 1.00 96.31 104 LYS A CA 1
ATOM 815 C C . LYS A 1 104 ? -2.072 7.673 13.306 1.00 96.31 104 LYS A C 1
ATOM 817 O O . LYS A 1 104 ? -1.328 6.818 13.781 1.00 96.31 104 LYS A O 1
ATOM 822 N N . GLN A 1 105 ? -3.379 7.704 13.572 1.00 96.88 105 GLN A N 1
ATOM 823 C CA . GLN A 1 105 ? -4.020 6.723 14.450 1.00 96.88 105 GLN A CA 1
ATOM 824 C C . GLN A 1 105 ? -4.063 5.326 13.828 1.00 96.88 105 GLN A C 1
ATOM 826 O O . GLN A 1 105 ? -3.814 4.352 14.535 1.00 96.88 105 GLN A O 1
ATOM 831 N N . PHE A 1 106 ? -4.337 5.230 12.526 1.00 96.94 106 PHE A N 1
ATOM 832 C CA . PHE A 1 106 ? -4.376 3.971 11.791 1.00 96.94 106 PHE A CA 1
ATOM 833 C C . PHE A 1 106 ? -3.001 3.300 11.769 1.00 96.94 106 PHE A C 1
ATOM 835 O O . PHE A 1 106 ? -2.899 2.126 12.106 1.00 96.94 106 PHE A O 1
ATOM 842 N N . ILE A 1 107 ? -1.936 4.048 11.459 1.00 96.56 107 ILE A N 1
ATOM 843 C CA . ILE A 1 107 ? -0.559 3.527 11.466 1.00 96.56 107 ILE A CA 1
ATOM 844 C C . ILE A 1 107 ? -0.164 3.080 12.876 1.00 96.56 107 ILE A C 1
ATOM 846 O O . ILE A 1 107 ? 0.343 1.976 13.051 1.00 96.56 107 ILE A O 1
ATOM 850 N N . ARG A 1 108 ? -0.451 3.898 13.898 1.00 96.19 108 ARG A N 1
ATOM 851 C CA . ARG A 1 108 ? -0.164 3.546 15.297 1.00 96.19 108 ARG A CA 1
ATOM 852 C C . ARG A 1 108 ? -0.891 2.275 15.739 1.00 96.19 108 ARG A C 1
ATOM 854 O O . ARG A 1 108 ? -0.336 1.504 16.508 1.00 96.19 108 ARG A O 1
ATOM 861 N N . LEU A 1 109 ? -2.129 2.075 15.288 1.00 96.44 109 LEU A N 1
ATOM 862 C CA . LEU A 1 109 ? -2.885 0.857 15.568 1.00 96.44 109 LEU A CA 1
ATOM 863 C C . LEU A 1 109 ? -2.338 -0.342 14.781 1.00 96.44 109 LEU A C 1
ATOM 865 O O . LEU A 1 109 ? -2.186 -1.411 15.356 1.00 96.44 109 LEU A O 1
ATOM 869 N N . GLY A 1 110 ? -2.020 -0.173 13.497 1.00 96.00 110 GLY A N 1
ATOM 870 C CA . GLY A 1 110 ? -1.485 -1.243 12.649 1.00 96.00 110 GLY A CA 1
ATOM 871 C C . GLY A 1 110 ? -0.117 -1.754 13.101 1.00 96.00 110 GLY A C 1
ATOM 872 O O . GLY A 1 110 ? 0.175 -2.929 12.925 1.00 96.00 110 GLY A O 1
ATOM 873 N N . LEU A 1 111 ? 0.680 -0.890 13.734 1.00 96.38 111 LEU A N 1
ATOM 874 C CA . LEU A 1 111 ? 1.972 -1.223 14.342 1.00 96.38 111 LEU A CA 1
AT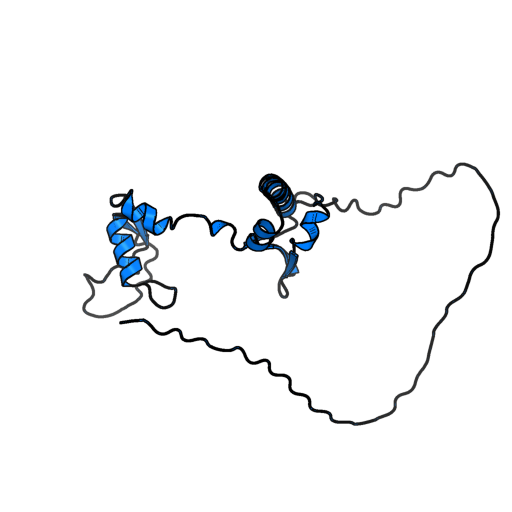OM 875 C C . LEU A 1 111 ? 1.867 -1.519 15.848 1.00 96.38 111 LEU A C 1
ATOM 877 O O . LEU A 1 111 ? 2.870 -1.480 16.553 1.00 96.38 111 LEU A O 1
ATOM 881 N N . ALA A 1 112 ? 0.661 -1.750 16.371 1.00 95.81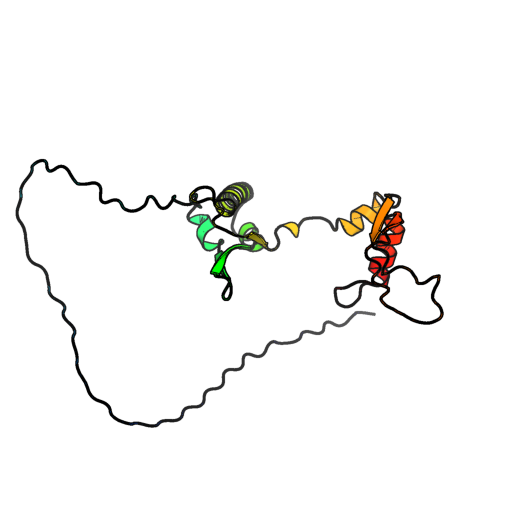 112 ALA A N 1
ATOM 882 C CA . ALA A 1 112 ? 0.483 -2.055 17.782 1.00 95.81 112 ALA A CA 1
ATOM 883 C C . ALA A 1 112 ? 1.068 -3.426 18.136 1.00 95.81 112 ALA A C 1
ATOM 885 O O . ALA A 1 112 ? 0.861 -4.412 17.425 1.00 95.81 112 ALA A O 1
ATOM 886 N N . GLU A 1 113 ? 1.720 -3.486 19.290 1.00 95.56 113 GLU A N 1
ATOM 887 C CA . GLU A 1 113 ? 2.310 -4.701 19.838 1.00 95.56 113 GLU A CA 1
ATOM 888 C C . GLU A 1 113 ? 1.659 -5.056 21.178 1.00 95.56 113 GLU A C 1
ATOM 890 O O . GLU A 1 113 ? 1.217 -4.179 21.923 1.00 95.56 113 GLU A O 1
ATOM 895 N N . SER A 1 114 ? 1.627 -6.348 21.494 1.00 94.25 114 SER A N 1
ATOM 896 C CA . SER A 1 114 ? 1.376 -6.853 22.843 1.00 94.25 114 SER A CA 1
ATOM 897 C C . SER A 1 114 ? 2.548 -7.729 23.250 1.00 94.25 114 SER A C 1
ATOM 899 O O . SER A 1 114 ? 2.929 -8.636 22.513 1.00 94.25 114 SER A O 1
ATOM 901 N N . ASN A 1 115 ? 3.149 -7.437 24.403 1.00 92.56 115 ASN A N 1
ATOM 902 C CA . ASN A 1 115 ? 4.371 -8.093 24.877 1.00 92.56 115 ASN A CA 1
ATOM 903 C C . ASN A 1 115 ? 5.508 -8.129 23.828 1.00 92.56 115 ASN A C 1
ATOM 905 O O . ASN A 1 115 ? 6.210 -9.130 23.703 1.00 92.56 115 ASN A O 1
ATOM 909 N N . GLY A 1 116 ? 5.670 -7.049 23.051 1.00 92.38 116 GLY A N 1
ATOM 910 C CA . GLY A 1 116 ? 6.688 -6.943 21.993 1.00 92.38 116 GLY A CA 1
ATOM 911 C C . GLY A 1 116 ? 6.388 -7.756 20.728 1.00 92.38 116 GLY A C 1
ATOM 912 O O . GLY A 1 116 ? 7.261 -7.913 19.879 1.00 92.38 116 GLY A O 1
ATOM 913 N N . VAL A 1 117 ? 5.172 -8.297 20.598 1.00 94.75 117 VAL A N 1
ATOM 914 C CA . VAL A 1 117 ? 4.724 -9.044 19.418 1.00 94.75 117 VAL A CA 1
ATOM 915 C C . VAL A 1 117 ? 3.669 -8.228 18.663 1.00 94.75 117 VAL A C 1
ATOM 917 O O . VAL A 1 117 ? 2.667 -7.845 19.276 1.00 94.75 117 VAL A O 1
ATOM 920 N N . PRO A 1 118 ? 3.838 -7.977 17.349 1.00 96.00 118 PRO A N 1
ATOM 921 C CA . PRO A 1 118 ? 2.840 -7.283 16.541 1.00 96.00 118 PRO A CA 1
ATOM 922 C C . PRO A 1 118 ? 1.483 -7.985 16.564 1.00 96.00 118 PRO A C 1
ATOM 924 O O . PRO A 1 118 ? 1.382 -9.195 16.369 1.00 96.00 118 PRO A O 1
ATOM 927 N N . VAL A 1 119 ? 0.425 -7.208 16.785 1.00 96.00 119 VAL A N 1
ATOM 928 C CA . VAL A 1 119 ? -0.950 -7.723 16.890 1.00 96.00 119 VAL A CA 1
ATOM 929 C C . VAL A 1 119 ? -1.551 -7.991 15.510 1.00 96.00 119 VAL A C 1
ATOM 931 O O . VAL A 1 119 ? -2.309 -8.945 15.329 1.00 96.00 119 VAL A O 1
ATOM 934 N N . PHE A 1 120 ? -1.214 -7.151 14.530 1.00 97.06 120 PHE A N 1
ATOM 935 C CA . PHE A 1 120 ? -1.671 -7.274 13.149 1.00 97.06 120 PHE A CA 1
ATOM 936 C C . PHE A 1 120 ? -0.523 -7.744 12.260 1.00 97.06 120 PHE A C 1
ATOM 938 O O . PHE A 1 120 ? 0.594 -7.244 12.365 1.00 97.06 120 PHE A O 1
ATOM 945 N N . VAL A 1 121 ? -0.808 -8.678 11.351 1.00 97.25 121 VAL A N 1
ATOM 946 C CA . VAL A 1 121 ? 0.197 -9.176 10.397 1.00 97.25 121 VAL A CA 1
ATOM 947 C C . VAL A 1 121 ? 0.450 -8.175 9.268 1.00 97.25 121 VAL A C 1
ATOM 949 O O . VAL A 1 121 ? 1.550 -8.101 8.729 1.00 97.25 121 VAL A O 1
ATOM 952 N N . ILE A 1 122 ? -0.577 -7.405 8.898 1.00 97.50 122 ILE A N 1
ATOM 953 C CA . ILE A 1 122 ? -0.504 -6.384 7.855 1.00 97.50 122 ILE A CA 1
ATOM 954 C C . ILE A 1 122 ? -1.600 -5.332 8.051 1.00 97.50 122 ILE A C 1
ATOM 956 O O . ILE A 1 122 ? -2.722 -5.645 8.461 1.00 97.50 122 ILE A O 1
ATOM 960 N N . GLY A 1 123 ? -1.260 -4.083 7.731 1.00 96.88 123 GLY A N 1
ATOM 961 C CA . GLY A 1 123 ? -2.199 -2.977 7.574 1.00 96.88 123 GLY A CA 1
ATOM 962 C C . GLY A 1 123 ? -2.345 -2.604 6.100 1.00 96.88 123 GLY A C 1
ATOM 963 O O . GLY A 1 123 ? -1.350 -2.302 5.445 1.00 96.88 123 GLY A O 1
ATOM 964 N N . VAL A 1 124 ? -3.569 -2.606 5.577 1.00 97.50 124 VAL A N 1
ATOM 965 C CA . VAL A 1 124 ? -3.872 -2.295 4.174 1.00 97.50 124 VAL A CA 1
ATOM 966 C C . VAL A 1 124 ? -4.709 -1.023 4.100 1.00 97.50 124 VAL A C 1
ATOM 968 O O . VAL A 1 124 ? -5.808 -0.954 4.651 1.00 97.50 124 VAL A O 1
ATOM 971 N N . LEU A 1 125 ? -4.190 -0.017 3.394 1.00 96.19 125 LEU A N 1
ATOM 972 C CA . LEU A 1 125 ? -4.952 1.168 3.008 1.00 96.19 125 LEU A CA 1
ATOM 973 C C . LEU A 1 125 ? -5.314 1.043 1.530 1.00 96.19 125 LEU A C 1
ATOM 975 O O . LEU A 1 125 ? -4.515 1.353 0.642 1.00 96.19 125 LEU A O 1
ATOM 979 N N . GLU A 1 126 ? -6.525 0.578 1.268 1.00 96.94 126 GLU A N 1
ATOM 980 C CA . GLU A 1 126 ? -7.035 0.420 -0.086 1.00 96.94 126 GLU A CA 1
ATOM 981 C C . GLU A 1 126 ? -7.188 1.799 -0.737 1.00 96.94 126 GLU A C 1
ATOM 983 O O . GLU A 1 126 ? -7.579 2.773 -0.092 1.00 96.94 126 GLU A O 1
ATOM 988 N N . ASN A 1 127 ? -6.840 1.902 -2.022 1.00 95.88 127 ASN A N 1
ATOM 989 C CA . ASN A 1 127 ? -6.943 3.131 -2.821 1.00 95.88 127 ASN A CA 1
ATOM 990 C C . ASN A 1 127 ? -6.118 4.333 -2.321 1.00 95.88 127 ASN A C 1
ATOM 992 O O . ASN A 1 127 ? -6.254 5.435 -2.864 1.00 95.88 127 ASN A O 1
ATOM 996 N N . ALA A 1 128 ? -5.231 4.159 -1.336 1.00 94.38 128 ALA A N 1
ATOM 997 C CA . ALA A 1 128 ? -4.447 5.266 -0.790 1.00 94.38 128 ALA A CA 1
ATOM 998 C C . ALA A 1 128 ? -3.505 5.891 -1.819 1.00 94.38 128 ALA A C 1
ATOM 1000 O O . ALA A 1 128 ? -3.377 7.107 -1.849 1.00 94.38 128 ALA A O 1
ATOM 1001 N N . ALA A 1 129 ? -2.922 5.086 -2.709 1.00 93.69 129 ALA A N 1
ATOM 1002 C CA . ALA A 1 129 ? -2.001 5.533 -3.754 1.00 93.69 129 ALA A CA 1
ATOM 1003 C C . ALA A 1 129 ? -2.691 6.077 -5.021 1.00 93.69 129 ALA A C 1
ATOM 1005 O O . ALA A 1 129 ? -2.007 6.488 -5.948 1.00 93.69 129 ALA A O 1
ATOM 1006 N N . SER A 1 130 ? -4.028 6.130 -5.071 1.00 90.44 130 SER A N 1
ATOM 1007 C CA . SER A 1 130 ? -4.799 6.542 -6.265 1.00 90.44 130 SER A CA 1
ATOM 1008 C C . SER A 1 130 ? -4.502 7.954 -6.784 1.00 90.44 130 SER A C 1
ATOM 1010 O O . SER A 1 130 ? -4.847 8.279 -7.913 1.00 90.44 130 SER A O 1
ATOM 1012 N N . TYR A 1 131 ? -3.906 8.808 -5.952 1.00 88.00 131 TYR A N 1
ATOM 1013 C CA . TYR A 1 131 ? -3.524 10.174 -6.319 1.00 88.00 131 TYR A CA 1
ATOM 1014 C C . TYR A 1 131 ? -2.097 10.276 -6.864 1.00 88.00 131 TYR A C 1
ATOM 1016 O O . TYR A 1 131 ? -1.709 11.343 -7.337 1.00 88.00 131 TYR A O 1
ATOM 1024 N N . LEU A 1 132 ? -1.293 9.218 -6.716 1.00 90.81 132 LEU A N 1
ATOM 1025 C CA . LEU A 1 132 ? 0.071 9.210 -7.215 1.00 90.81 132 LEU A CA 1
ATOM 1026 C C . LEU A 1 132 ? 0.039 9.149 -8.738 1.00 90.81 132 LEU A C 1
ATOM 1028 O O . LEU A 1 132 ? -0.795 8.469 -9.335 1.00 90.81 132 LEU A O 1
ATOM 1032 N N . VAL A 1 133 ? 0.968 9.874 -9.354 1.00 92.44 133 VAL A N 1
ATOM 1033 C CA . VAL A 1 133 ? 1.204 9.768 -10.792 1.00 92.44 133 VAL A CA 1
ATOM 1034 C C . VAL A 1 133 ? 1.660 8.352 -11.124 1.00 92.44 133 VAL A C 1
ATOM 1036 O O . VAL A 1 133 ? 2.235 7.669 -10.271 1.00 92.44 133 VAL A O 1
ATOM 1039 N N . ASP A 1 134 ? 1.460 7.930 -12.369 1.00 93.81 134 ASP A N 1
ATOM 1040 C CA . ASP A 1 134 ? 2.083 6.707 -12.859 1.00 93.81 134 ASP A CA 1
ATOM 1041 C C . ASP A 1 134 ? 3.612 6.865 -12.799 1.00 93.81 134 ASP A C 1
ATOM 1043 O O . ASP A 1 134 ? 4.234 7.521 -13.637 1.00 93.81 134 ASP A O 1
ATOM 1047 N N . VAL A 1 135 ? 4.213 6.291 -11.755 1.00 93.88 135 VAL A N 1
ATOM 1048 C CA . VAL A 1 135 ? 5.656 6.361 -11.507 1.00 93.88 135 VAL A CA 1
ATOM 1049 C C . VAL A 1 135 ? 6.422 5.637 -12.615 1.00 93.88 135 VAL A C 1
ATOM 1051 O O . VAL A 1 135 ? 7.536 6.037 -12.947 1.00 93.88 135 VAL A O 1
ATOM 1054 N N . PHE A 1 136 ? 5.827 4.607 -13.221 1.00 94.50 136 PHE A N 1
ATOM 1055 C CA . PHE A 1 136 ? 6.453 3.851 -14.297 1.00 94.50 136 PHE A CA 1
ATOM 1056 C C . PHE A 1 136 ? 6.566 4.706 -15.564 1.00 94.50 136 PHE A C 1
ATOM 1058 O O . PHE A 1 136 ? 7.658 4.834 -16.121 1.00 94.50 136 PHE A O 1
ATOM 1065 N N . GLN A 1 137 ? 5.483 5.390 -15.946 1.00 94.88 137 GLN A N 1
ATOM 1066 C CA . GLN A 1 137 ? 5.500 6.385 -17.025 1.00 94.88 137 GLN A CA 1
ATOM 1067 C C . GLN A 1 137 ? 6.436 7.561 -16.711 1.00 94.88 137 GLN A C 1
ATOM 1069 O O . GLN A 1 137 ? 7.229 7.979 -17.553 1.00 94.88 137 GLN A O 1
ATOM 1074 N N . TYR A 1 138 ? 6.376 8.086 -15.484 1.00 95.38 138 TYR A N 1
ATOM 1075 C CA . TYR A 1 138 ? 7.199 9.219 -15.059 1.00 95.38 138 TYR A CA 1
ATOM 1076 C C . TYR A 1 138 ? 8.700 8.939 -15.226 1.00 95.38 138 TYR A C 1
ATOM 1078 O O . TYR A 1 138 ? 9.446 9.795 -15.706 1.00 95.38 138 TYR A O 1
ATOM 1086 N N . LEU A 1 139 ? 9.149 7.734 -14.863 1.00 95.94 139 LEU A N 1
ATOM 1087 C CA . LEU A 1 139 ? 10.544 7.323 -15.021 1.00 95.94 139 LEU A CA 1
ATOM 1088 C C . LEU A 1 139 ? 10.955 7.208 -16.494 1.00 95.94 139 LEU A C 1
ATOM 1090 O O . LEU A 1 139 ? 12.073 7.600 -16.830 1.00 95.94 139 LEU A O 1
ATOM 1094 N N . HIS A 1 140 ? 10.064 6.750 -17.376 1.00 95.19 140 HIS A N 1
ATOM 1095 C CA . HIS A 1 140 ? 10.311 6.736 -18.820 1.00 95.19 140 HIS A CA 1
ATOM 1096 C C . HIS A 1 140 ? 10.517 8.154 -19.364 1.00 95.19 140 HIS A C 1
ATOM 1098 O O . HIS A 1 140 ? 11.485 8.403 -20.084 1.00 95.19 140 HIS A O 1
ATOM 1104 N N . ASP A 1 141 ? 9.663 9.097 -18.966 1.00 95.12 141 ASP A N 1
ATOM 1105 C CA . ASP A 1 141 ? 9.687 10.458 -19.505 1.00 95.12 141 ASP A CA 1
ATOM 1106 C C . ASP A 1 141 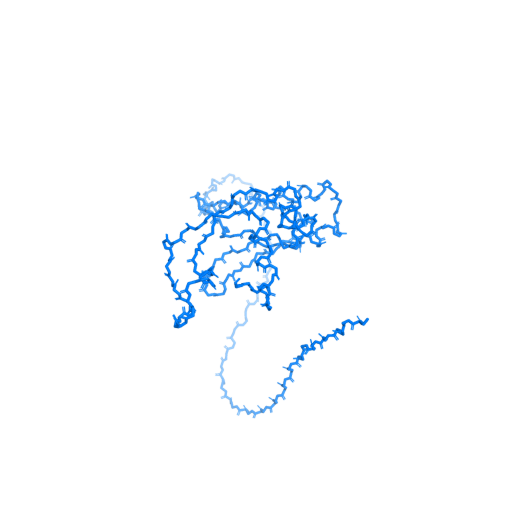? 10.848 11.297 -18.950 1.00 95.12 141 ASP A C 1
ATOM 1108 O O . ASP A 1 141 ? 11.439 12.105 -19.670 1.00 95.12 141 ASP A O 1
ATOM 1112 N N . LYS A 1 142 ? 11.175 11.147 -17.658 1.00 97.31 142 LYS A N 1
ATOM 1113 C CA . LYS A 1 142 ? 12.179 11.982 -16.970 1.00 97.31 142 LYS A CA 1
ATOM 1114 C C . LYS A 1 142 ? 13.556 11.348 -16.866 1.00 97.31 142 LYS A C 1
ATOM 1116 O O . LYS A 1 142 ? 14.549 12.073 -16.822 1.00 97.31 142 LYS A O 1
ATOM 1121 N N . HIS A 1 143 ? 13.635 10.022 -16.838 1.00 96.50 143 HIS A N 1
ATOM 1122 C CA . HIS A 1 143 ? 14.883 9.288 -16.641 1.00 96.50 143 HIS A CA 1
ATOM 1123 C C . HIS A 1 143 ? 15.055 8.136 -17.652 1.00 96.50 143 HIS A C 1
ATOM 1125 O O . HIS A 1 143 ? 15.381 7.015 -17.255 1.00 96.50 143 HIS A O 1
ATOM 1131 N N . PRO A 1 144 ? 14.922 8.384 -18.973 1.00 95.62 144 PRO A N 1
ATOM 1132 C CA . PRO A 1 144 ? 14.948 7.326 -19.989 1.00 95.62 144 PRO A CA 1
ATOM 1133 C C . PRO A 1 144 ? 16.265 6.537 -20.026 1.00 95.62 144 PRO A C 1
ATOM 1135 O O . PRO A 1 144 ? 16.275 5.363 -20.397 1.00 95.62 144 PRO A O 1
ATOM 1138 N N . GLN A 1 145 ? 17.369 7.179 -19.636 1.00 96.19 145 GLN A N 1
ATOM 1139 C CA . GLN A 1 145 ? 18.711 6.593 -19.626 1.00 96.19 145 GLN A CA 1
ATOM 1140 C C . GLN A 1 145 ? 19.100 5.971 -18.281 1.00 96.19 145 GLN A C 1
ATOM 1142 O O . GLN A 1 145 ? 20.244 5.550 -18.126 1.00 96.19 145 GLN A O 1
ATOM 1147 N N . LEU A 1 146 ? 18.186 5.918 -17.303 1.00 96.69 146 LEU A N 1
ATOM 1148 C CA . LEU A 1 146 ? 18.461 5.285 -16.016 1.00 96.69 146 LEU A CA 1
ATOM 1149 C C . LEU A 1 146 ? 18.785 3.801 -16.254 1.00 96.69 146 LEU A C 1
ATOM 1151 O O . LEU A 1 146 ? 17.929 3.082 -16.774 1.00 96.69 146 LEU A O 1
ATOM 1155 N N . PRO A 1 147 ? 19.993 3.325 -15.911 1.00 94.88 147 PRO A N 1
ATOM 1156 C CA . PRO A 1 147 ? 20.321 1.919 -16.065 1.00 94.88 147 PRO A CA 1
ATOM 1157 C C . PRO A 1 147 ? 19.525 1.107 -15.043 1.00 94.88 147 PRO A C 1
ATOM 1159 O O . PRO A 1 147 ? 19.645 1.318 -13.835 1.00 94.88 147 PRO A O 1
ATOM 1162 N N . VAL A 1 148 ? 18.722 0.164 -15.526 1.00 93.88 148 VAL A N 1
ATOM 1163 C CA . VAL A 1 148 ? 17.965 -0.769 -14.691 1.00 93.88 148 VAL A CA 1
ATOM 1164 C C . VAL A 1 148 ? 18.446 -2.188 -14.885 1.00 93.88 148 VAL A C 1
ATOM 1166 O O . VAL A 1 148 ? 18.816 -2.596 -15.986 1.00 93.88 148 VAL A O 1
ATOM 1169 N N . LYS A 1 149 ? 18.422 -2.938 -13.786 1.00 90.56 149 LYS A N 1
ATOM 1170 C CA . LYS A 1 149 ? 18.690 -4.371 -13.770 1.00 90.56 149 LYS A CA 1
ATOM 1171 C C . LYS A 1 149 ? 17.372 -5.122 -13.814 1.00 90.56 149 LYS A C 1
ATOM 1173 O O . LYS A 1 149 ? 16.454 -4.788 -13.069 1.00 90.56 149 LYS A O 1
ATOM 1178 N N . PHE A 1 150 ? 17.310 -6.160 -14.627 1.00 82.19 150 PHE A N 1
ATOM 1179 C CA . PHE A 1 150 ? 16.176 -7.075 -14.675 1.00 82.19 150 PHE A CA 1
ATOM 1180 C C . PHE A 1 150 ? 16.706 -8.507 -14.789 1.00 82.19 150 PHE A C 1
ATOM 1182 O O . PHE A 1 150 ? 17.809 -8.744 -15.292 1.00 82.19 150 PHE A O 1
ATOM 1189 N N . SER A 1 151 ? 15.943 -9.470 -14.278 1.00 69.44 151 SER A N 1
ATOM 1190 C CA . SER A 1 151 ? 16.291 -10.882 -14.406 1.00 69.44 151 SER A CA 1
ATOM 1191 C C . SER A 1 151 ? 15.941 -11.375 -15.812 1.00 69.44 151 SER A C 1
ATOM 1193 O O . SER A 1 151 ? 14.779 -11.409 -16.228 1.00 69.44 151 SER A O 1
ATOM 1195 N N . GLY A 1 152 ? 16.977 -11.739 -16.561 1.00 60.22 152 GLY A N 1
ATOM 1196 C CA . GLY A 1 152 ? 16.916 -12.234 -17.927 1.00 60.22 152 GLY A CA 1
ATOM 1197 C C . GLY A 1 152 ? 16.413 -13.674 -17.979 1.00 60.22 152 GLY A C 1
ATOM 1198 O O . GLY A 1 152 ? 17.182 -14.610 -18.126 1.00 60.22 152 GLY A O 1
ATOM 1199 N N . SER A 1 153 ? 15.100 -13.863 -17.875 1.00 52.47 153 SER A N 1
ATOM 1200 C CA . SER A 1 153 ? 14.418 -15.033 -18.459 1.00 52.47 153 SER A CA 1
ATOM 1201 C C . SER A 1 153 ? 13.429 -14.620 -19.558 1.00 52.47 153 SER A C 1
ATOM 1203 O O . SER A 1 153 ? 12.806 -15.479 -20.178 1.00 52.47 153 SER A O 1
ATOM 1205 N N . PHE A 1 154 ? 13.283 -13.312 -19.794 1.00 51.88 154 PHE A N 1
ATOM 1206 C CA . PHE A 1 154 ? 12.313 -12.729 -20.723 1.00 51.88 154 PHE A CA 1
ATOM 1207 C C . PHE A 1 154 ? 12.934 -12.190 -22.020 1.00 51.88 154 PHE A C 1
ATOM 1209 O O . PHE A 1 154 ? 12.206 -11.859 -22.952 1.00 51.88 154 PHE A O 1
ATOM 1216 N N . LEU A 1 155 ? 14.266 -12.083 -22.103 1.00 49.84 155 LEU A N 1
ATOM 1217 C CA . LEU A 1 155 ? 14.915 -11.259 -23.130 1.00 49.84 155 LEU A CA 1
ATOM 1218 C C . LEU A 1 155 ? 15.608 -11.982 -24.261 1.00 49.84 155 LEU A C 1
ATOM 1220 O O . LEU A 1 155 ? 16.065 -11.319 -25.194 1.00 49.84 155 LEU A O 1
ATOM 1224 N N . ASP A 1 156 ? 15.651 -13.308 -24.250 1.00 46.78 156 ASP A N 1
ATOM 1225 C CA . ASP A 1 156 ? 16.349 -14.005 -25.318 1.00 46.78 156 ASP A CA 1
ATOM 1226 C C . ASP A 1 156 ? 15.474 -14.171 -26.573 1.00 46.78 156 ASP A C 1
ATOM 1228 O O . ASP A 1 156 ? 15.161 -15.267 -27.027 1.00 46.78 156 ASP A O 1
ATOM 1232 N N . LYS A 1 157 ? 15.027 -13.045 -27.144 1.00 49.97 157 LYS A N 1
ATOM 1233 C CA . LYS A 1 157 ? 14.428 -12.997 -28.488 1.00 49.97 157 LYS A CA 1
ATOM 1234 C C . LYS A 1 157 ? 15.485 -12.875 -29.591 1.00 49.97 157 LYS A C 1
ATOM 1236 O O . LYS A 1 157 ? 15.118 -12.901 -30.763 1.00 49.97 157 LYS A O 1
ATOM 1241 N N . LYS A 1 158 ? 16.777 -12.734 -29.255 1.00 45.22 158 LYS A N 1
ATOM 1242 C CA . LYS A 1 158 ? 17.861 -12.615 -30.248 1.00 45.22 158 LYS A CA 1
ATOM 1243 C C . LYS A 1 158 ? 18.757 -13.849 -30.396 1.00 45.22 158 LYS A C 1
ATOM 1245 O O . LYS A 1 158 ? 19.443 -13.893 -31.412 1.00 45.22 158 LYS A O 1
ATOM 1250 N N . ALA A 1 159 ? 18.720 -14.853 -29.509 1.00 41.56 159 ALA A N 1
ATOM 1251 C CA . ALA A 1 159 ? 19.552 -16.056 -29.673 1.00 41.56 159 ALA A CA 1
ATOM 1252 C C . ALA A 1 159 ? 18.817 -17.402 -29.841 1.00 41.56 159 ALA A C 1
ATOM 1254 O O . ALA A 1 159 ? 19.491 -18.402 -30.061 1.00 41.56 159 ALA A O 1
ATOM 1255 N N . CYS A 1 160 ? 17.481 -17.482 -29.830 1.00 39.00 160 CYS A N 1
ATOM 1256 C CA . CYS A 1 160 ? 16.790 -18.772 -30.010 1.00 39.00 160 CYS A CA 1
ATOM 1257 C C . CYS A 1 160 ? 15.691 -18.749 -31.082 1.00 39.00 160 CYS A C 1
ATOM 1259 O O . CYS A 1 160 ? 14.499 -18.883 -30.809 1.00 39.00 160 CYS A O 1
ATOM 1261 N N . THR A 1 161 ? 16.096 -18.694 -32.352 1.00 38.97 161 THR A N 1
ATOM 1262 C CA . THR A 1 161 ? 15.425 -19.534 -33.353 1.00 38.97 161 THR A CA 1
ATOM 1263 C C . THR A 1 161 ? 15.785 -20.980 -33.034 1.00 38.97 161 THR A C 1
ATOM 1265 O O . THR A 1 161 ? 16.910 -21.386 -33.311 1.00 38.97 161 THR A O 1
ATOM 1268 N N . CYS A 1 162 ? 14.816 -21.718 -32.487 1.00 37.72 162 CYS A N 1
ATOM 1269 C CA . CYS A 1 162 ? 14.822 -23.140 -32.103 1.00 37.72 162 CYS A CA 1
ATOM 1270 C C . CYS A 1 162 ? 14.878 -23.373 -30.579 1.00 37.72 162 CYS A C 1
ATOM 1272 O O . CYS A 1 162 ? 15.913 -23.213 -29.951 1.00 37.72 162 CYS A O 1
ATOM 1274 N N . SER A 1 163 ? 13.754 -23.866 -30.037 1.00 42.19 163 SER A N 1
ATOM 1275 C CA . SER A 1 163 ? 13.599 -24.524 -28.727 1.00 42.19 163 SER A CA 1
ATOM 1276 C C . SER A 1 163 ? 13.711 -23.663 -27.452 1.00 42.19 163 SER A C 1
ATOM 1278 O O . SER A 1 163 ? 14.801 -23.396 -26.965 1.00 42.19 163 SER A O 1
ATOM 1280 N N . GLY A 1 164 ? 12.566 -23.416 -26.798 1.00 40.28 164 GLY A N 1
ATOM 1281 C CA . GLY A 1 164 ? 12.513 -23.281 -25.332 1.00 40.28 164 GLY A CA 1
ATOM 1282 C C . GLY A 1 164 ? 12.186 -21.891 -24.788 1.00 40.28 164 GLY A C 1
ATOM 1283 O O . GLY A 1 164 ? 13.030 -21.214 -24.215 1.00 40.28 164 GLY A O 1
ATOM 1284 N N . TRP A 1 165 ? 10.919 -21.490 -24.888 1.00 48.44 165 TRP A N 1
ATOM 1285 C CA . TRP A 1 165 ? 10.344 -20.460 -24.019 1.00 48.44 165 TRP A CA 1
ATOM 1286 C C . TRP A 1 165 ? 10.445 -20.963 -22.563 1.00 48.44 165 TRP A C 1
ATOM 1288 O O . TRP A 1 165 ? 9.989 -22.073 -22.301 1.00 48.44 165 TRP A O 1
ATOM 1298 N N . LEU A 1 166 ? 10.998 -20.162 -21.637 1.00 48.50 166 LEU A N 1
ATOM 1299 C CA . LEU A 1 166 ? 11.234 -20.458 -20.201 1.00 48.50 166 LEU A CA 1
ATOM 1300 C C . LEU A 1 166 ? 12.605 -21.054 -19.816 1.00 48.50 166 LEU A C 1
ATOM 1302 O O . LEU A 1 166 ? 12.678 -21.972 -18.990 1.00 48.50 166 LEU A O 1
ATOM 1306 N N . THR A 1 167 ? 13.712 -20.486 -20.294 1.00 51.50 167 THR A N 1
ATOM 1307 C CA . THR A 1 167 ? 15.007 -20.703 -19.628 1.00 51.50 167 THR A CA 1
ATOM 1308 C C . THR A 1 167 ? 14.997 -19.979 -18.279 1.00 51.50 167 THR A C 1
ATOM 1310 O O . THR A 1 167 ? 15.361 -18.812 -18.189 1.00 51.50 167 THR A O 1
ATOM 1313 N N . HIS A 1 168 ? 14.563 -20.681 -17.226 1.00 50.88 168 HIS A N 1
ATOM 1314 C CA . HIS A 1 168 ? 14.516 -20.251 -15.821 1.00 50.88 168 HIS A CA 1
ATOM 1315 C C . HIS A 1 168 ? 15.919 -20.020 -15.226 1.00 50.88 168 HIS A C 1
ATOM 1317 O O . HIS A 1 168 ? 16.245 -20.510 -14.143 1.00 50.88 168 HIS A O 1
ATOM 1323 N N . ASN A 1 169 ? 16.785 -19.280 -15.911 1.00 58.94 169 ASN A N 1
ATOM 1324 C CA . ASN A 1 169 ? 18.066 -18.901 -15.355 1.00 58.94 169 ASN A CA 1
ATOM 1325 C C . ASN A 1 169 ? 17.879 -17.669 -14.462 1.00 58.94 169 ASN A C 1
ATOM 1327 O O . ASN A 1 169 ? 18.100 -16.532 -14.865 1.00 58.94 169 ASN A O 1
ATOM 1331 N N . LYS A 1 170 ? 17.476 -17.907 -13.207 1.00 63.56 170 LYS A N 1
ATOM 1332 C CA . LYS A 1 170 ? 17.368 -16.860 -12.175 1.00 63.56 170 LYS A CA 1
ATOM 1333 C C . LYS A 1 170 ? 18.705 -16.157 -11.877 1.00 63.56 170 LYS A C 1
ATOM 1335 O O . LYS A 1 170 ? 18.700 -15.178 -11.137 1.00 63.56 170 LYS A O 1
ATOM 1340 N N . GLN A 1 171 ? 19.829 -16.654 -12.404 1.00 67.44 171 GLN A N 1
ATOM 1341 C CA . GLN A 1 171 ? 21.159 -16.072 -12.217 1.00 67.44 171 GLN A CA 1
ATOM 1342 C C . GLN A 1 171 ? 21.527 -15.067 -13.317 1.00 67.44 171 GLN A C 1
ATOM 1344 O O . GLN A 1 171 ? 22.480 -14.310 -13.135 1.00 67.44 171 GLN A O 1
ATOM 1349 N N . LEU A 1 172 ? 20.788 -15.016 -14.433 1.00 69.62 172 LEU A N 1
ATOM 1350 C CA . LEU A 1 172 ? 21.048 -14.044 -15.489 1.00 69.62 172 LEU A CA 1
ATOM 1351 C C . LEU A 1 172 ? 20.430 -12.692 -15.113 1.00 69.62 172 LEU A C 1
ATOM 1353 O O . LEU A 1 172 ? 19.210 -12.538 -15.059 1.00 69.62 172 LEU A O 1
ATOM 1357 N N . VAL A 1 173 ? 21.285 -11.708 -14.841 1.00 79.75 173 VAL A N 1
ATOM 1358 C CA . VAL A 1 173 ? 20.892 -10.314 -14.621 1.00 79.75 173 VAL A CA 1
ATOM 1359 C C . VAL A 1 173 ? 21.502 -9.482 -15.728 1.00 79.75 173 VAL A C 1
ATOM 1361 O O . VAL A 1 173 ? 22.721 -9.395 -15.859 1.00 79.75 173 VAL A O 1
ATOM 1364 N N . GLU A 1 174 ? 20.644 -8.845 -16.502 1.00 81.38 174 GLU A N 1
ATOM 1365 C CA . GLU A 1 174 ? 21.045 -7.953 -17.576 1.00 81.38 174 GLU A CA 1
ATOM 1366 C C . GLU A 1 174 ? 20.742 -6.505 -17.179 1.00 81.38 174 GLU A C 1
ATOM 1368 O O . GLU A 1 174 ? 19.942 -6.229 -16.282 1.00 81.38 174 GLU A O 1
ATOM 1373 N N . THR A 1 175 ? 21.439 -5.565 -17.816 1.00 89.31 175 THR A N 1
ATOM 1374 C CA . THR A 1 175 ? 21.271 -4.129 -17.576 1.00 89.31 175 THR A CA 1
ATOM 1375 C C . THR A 1 175 ? 20.864 -3.449 -18.870 1.00 89.31 175 THR A C 1
ATOM 1377 O O . THR A 1 175 ? 21.517 -3.638 -19.894 1.00 89.31 175 THR A O 1
ATOM 1380 N N . MET A 1 176 ? 19.813 -2.634 -18.828 1.00 90.69 176 MET A N 1
ATOM 1381 C CA . MET A 1 176 ? 19.388 -1.825 -19.969 1.00 90.69 176 MET A CA 1
ATOM 1382 C C . MET A 1 176 ? 18.927 -0.431 -19.531 1.00 90.69 176 MET A C 1
ATOM 1384 O O . MET A 1 176 ? 18.618 -0.235 -18.355 1.00 90.69 176 MET A O 1
ATOM 1388 N N . PRO A 1 177 ? 18.841 0.545 -20.449 1.00 94.81 177 PRO A N 1
ATOM 1389 C CA . PRO A 1 177 ? 18.176 1.813 -20.169 1.00 94.81 177 PRO A CA 1
ATOM 1390 C C . PRO A 1 177 ? 16.689 1.610 -19.847 1.00 94.81 177 PRO A C 1
ATOM 1392 O O . PRO A 1 177 ? 16.010 0.822 -20.511 1.00 94.81 177 PRO A O 1
ATOM 1395 N N . PHE A 1 178 ? 16.165 2.364 -18.880 1.00 94.81 178 PHE A N 1
ATOM 1396 C CA . PHE A 1 178 ? 14.762 2.296 -18.460 1.00 9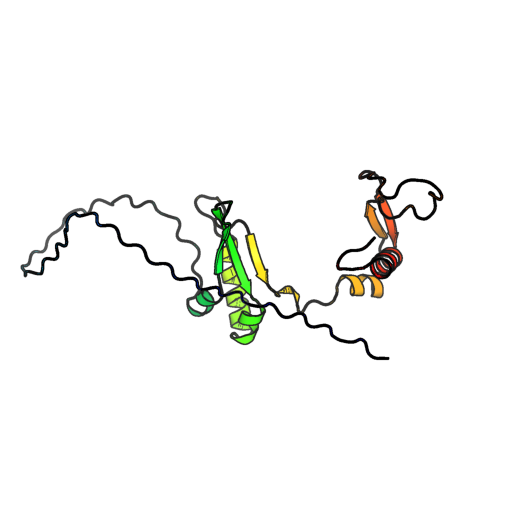4.81 178 PHE A CA 1
ATOM 1397 C C . PHE A 1 178 ? 13.783 2.465 -19.626 1.00 94.81 178 PHE A C 1
ATOM 1399 O O . PHE A 1 178 ? 12.765 1.786 -19.671 1.00 94.81 178 PHE A O 1
ATOM 1406 N N . ASN A 1 179 ? 14.097 3.321 -20.602 1.00 95.62 179 ASN A N 1
ATOM 1407 C CA . ASN A 1 179 ? 13.266 3.511 -21.791 1.00 95.62 179 ASN A CA 1
ATOM 1408 C C . ASN A 1 179 ? 13.048 2.208 -22.578 1.00 95.62 179 ASN A C 1
ATOM 1410 O O . ASN A 1 179 ? 11.923 1.884 -22.954 1.00 95.62 179 ASN A O 1
ATOM 1414 N N . SER A 1 180 ? 14.117 1.438 -22.797 1.00 92.94 180 SER A N 1
ATOM 1415 C CA . SER A 1 180 ? 14.029 0.145 -23.478 1.00 92.94 180 SER A CA 1
ATOM 1416 C C . SER A 1 180 ? 13.182 -0.844 -22.674 1.00 92.94 180 SER A C 1
ATOM 1418 O O . SER A 1 180 ? 12.337 -1.526 -23.247 1.00 92.94 180 SER A O 1
ATOM 1420 N N . TYR A 1 181 ? 13.351 -0.857 -21.347 1.00 92.62 181 TYR A N 1
ATOM 1421 C CA . TYR A 1 181 ? 12.587 -1.723 -20.446 1.00 92.62 181 TYR A CA 1
ATOM 1422 C C . TYR A 1 181 ? 11.096 -1.372 -20.455 1.00 92.62 181 TYR A C 1
ATOM 1424 O O . TYR A 1 181 ? 10.245 -2.246 -20.604 1.00 92.62 181 TYR A O 1
ATOM 1432 N N . TYR A 1 182 ? 10.783 -0.080 -20.353 1.00 94.56 182 TYR A N 1
ATOM 1433 C CA . TYR A 1 182 ? 9.423 0.440 -20.390 1.00 94.56 182 TYR A CA 1
ATOM 1434 C C . TYR A 1 182 ? 8.710 0.046 -21.688 1.00 94.56 182 TYR A C 1
ATOM 1436 O O . TYR A 1 182 ? 7.632 -0.540 -21.637 1.00 94.56 182 TYR A O 1
ATOM 1444 N N . LYS A 1 183 ? 9.325 0.304 -22.852 1.00 93.06 183 LYS A N 1
ATOM 1445 C CA . LYS A 1 183 ? 8.727 -0.040 -24.152 1.00 93.06 183 LYS A CA 1
ATOM 1446 C C . LYS A 1 183 ? 8.432 -1.524 -24.260 1.00 93.06 183 LYS A C 1
ATOM 1448 O O . LYS A 1 183 ? 7.339 -1.895 -24.668 1.00 93.06 183 LYS A O 1
ATOM 1453 N N . GLN A 1 184 ? 9.374 -2.355 -23.827 1.00 89.69 184 GLN A N 1
ATOM 1454 C CA . GLN A 1 184 ? 9.178 -3.790 -23.844 1.00 89.69 184 GLN A CA 1
ATOM 1455 C C . GLN A 1 184 ? 7.997 -4.220 -22.971 1.00 89.69 184 GLN A C 1
ATOM 1457 O O . GLN A 1 184 ? 7.140 -4.956 -23.449 1.00 89.69 184 GLN A O 1
ATOM 1462 N N . VAL A 1 185 ? 7.930 -3.746 -21.722 1.00 91.75 185 VAL A N 1
ATOM 1463 C CA . VAL A 1 185 ? 6.817 -4.054 -20.810 1.00 91.75 185 VAL A CA 1
ATOM 1464 C C . VAL A 1 185 ? 5.488 -3.637 -21.433 1.00 91.75 185 VAL A C 1
ATOM 1466 O O . VAL A 1 185 ? 4.530 -4.400 -21.382 1.00 91.75 185 VAL A O 1
ATOM 1469 N N . MET A 1 186 ? 5.423 -2.457 -22.055 1.00 93.44 186 MET A N 1
ATOM 1470 C CA . MET A 1 186 ? 4.197 -1.960 -22.683 1.00 93.44 186 MET A CA 1
ATOM 1471 C C . MET A 1 186 ? 3.806 -2.746 -23.940 1.00 93.44 186 MET A C 1
ATOM 1473 O O . MET A 1 186 ? 2.622 -2.996 -24.148 1.00 93.44 186 MET A O 1
ATOM 1477 N N . GLU A 1 187 ? 4.772 -3.171 -24.756 1.00 92.12 187 GLU A N 1
ATOM 1478 C CA . GLU A 1 187 ? 4.536 -3.984 -25.958 1.00 92.12 187 GLU A CA 1
ATOM 1479 C C . GLU A 1 187 ? 4.053 -5.401 -25.627 1.00 92.12 187 GLU A C 1
ATOM 1481 O O . GLU A 1 187 ? 3.300 -5.999 -26.397 1.00 92.12 187 GLU A O 1
ATOM 1486 N N . THR A 1 188 ? 4.485 -5.958 -24.495 1.00 89.88 188 THR A N 1
ATOM 1487 C CA . THR A 1 188 ? 4.156 -7.331 -24.096 1.00 89.88 188 THR A CA 1
ATOM 1488 C C . THR A 1 188 ? 3.087 -7.416 -23.009 1.00 89.88 188 THR A C 1
ATOM 1490 O O . THR A 1 188 ? 2.693 -8.526 -22.639 1.00 89.88 188 THR A O 1
ATOM 1493 N N . CYS A 1 189 ? 2.596 -6.277 -22.508 1.00 90.81 189 CYS A N 1
ATOM 1494 C CA . CYS A 1 189 ? 1.523 -6.216 -21.523 1.00 90.81 189 CYS A CA 1
ATOM 1495 C C . CYS A 1 189 ? 0.204 -6.695 -22.134 1.00 90.81 189 CYS A C 1
ATOM 1497 O O . CYS A 1 189 ? -0.369 -6.077 -23.031 1.00 90.81 189 CYS A O 1
ATOM 1499 N N . HIS A 1 190 ? -0.303 -7.809 -21.621 1.00 92.00 190 HIS A N 1
ATOM 1500 C CA . HIS A 1 190 ? -1.539 -8.420 -22.070 1.00 92.00 190 HIS A CA 1
ATOM 1501 C C . HIS A 1 190 ? -2.207 -9.149 -20.898 1.00 92.00 190 HIS A C 1
ATOM 1503 O O . HIS A 1 190 ? -1.574 -9.933 -20.190 1.00 92.00 190 HIS A O 1
ATOM 1509 N N . HIS A 1 191 ? -3.502 -8.898 -20.683 1.00 92.44 191 HIS A N 1
ATOM 1510 C CA . HIS A 1 191 ? -4.298 -9.529 -19.616 1.00 92.44 191 HIS A CA 1
ATOM 1511 C C . HIS A 1 191 ? -3.701 -9.368 -18.200 1.00 92.44 191 HIS A C 1
ATOM 1513 O O . HIS A 1 191 ? -3.728 -10.293 -17.393 1.00 92.44 191 HIS A O 1
ATOM 1519 N N . GLY A 1 192 ? -3.148 -8.189 -17.891 1.00 90.56 192 GLY A N 1
ATOM 1520 C CA . GLY A 1 192 ? -2.629 -7.865 -16.555 1.00 90.56 192 GLY A CA 1
ATOM 1521 C C . GLY A 1 192 ? -1.232 -8.414 -16.242 1.00 90.56 192 GLY A C 1
ATOM 1522 O O . GLY A 1 192 ? -0.769 -8.274 -15.114 1.00 90.56 192 GLY A O 1
ATOM 1523 N N . THR A 1 193 ? -0.544 -9.010 -17.222 1.00 90.44 193 THR A N 1
ATOM 1524 C CA . THR A 1 193 ? 0.852 -9.474 -17.102 1.00 90.44 193 THR A CA 1
ATOM 1525 C C . THR A 1 193 ? 1.660 -9.057 -18.333 1.00 90.44 193 THR A C 1
ATOM 1527 O O . THR A 1 193 ? 1.071 -8.782 -19.374 1.00 90.44 193 THR A O 1
ATOM 1530 N N . PHE A 1 194 ? 2.990 -9.005 -18.238 1.00 89.00 194 PHE A N 1
ATOM 1531 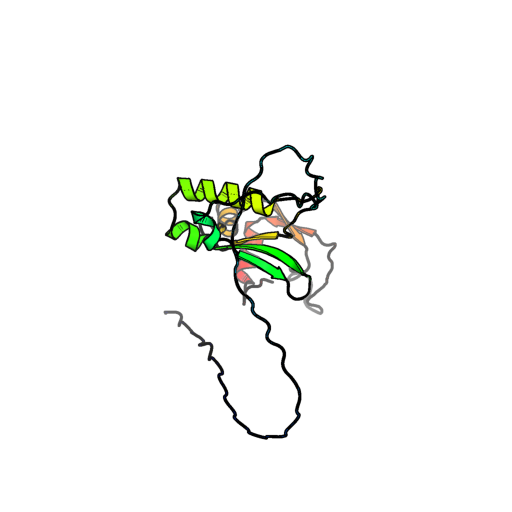C CA . PHE A 1 194 ? 3.886 -8.683 -19.358 1.00 89.00 194 PHE A CA 1
ATOM 1532 C C . PHE A 1 194 ? 4.903 -9.806 -19.601 1.00 89.00 194 PHE A C 1
ATOM 1534 O O . PHE A 1 194 ? 5.102 -10.669 -18.740 1.00 89.00 194 PHE A O 1
ATOM 1541 N N . ARG A 1 195 ? 5.491 -9.821 -20.802 1.00 80.25 195 ARG A N 1
ATOM 1542 C CA . ARG A 1 195 ? 6.436 -10.843 -21.278 1.00 80.25 195 ARG A CA 1
ATOM 1543 C C . ARG A 1 195 ? 7.705 -10.277 -21.925 1.00 80.25 195 ARG A C 1
ATOM 1545 O O . ARG A 1 195 ? 7.879 -9.045 -21.974 1.00 80.25 195 ARG A O 1
#

Organism: NCBI:txid51022

Secondary structure (DSSP, 8-state):
-PPPP-----------------------------------------------------PPPPPHHHHTT-EEEE-TTT--EEEEEEHHHHHHHS-HHHHHHHHHHHHHHHT-EETTEES-SEEEEETGGGGS--HHHHHHHH-TT-EEEEETTS--SSS-SSS-S----TT-EEEEEHHHHHHHHHHH-BTTB--

Sequence (195 aa):
MQPSTSSVPYTNGTSSTAHDNNLEGSATDNNLKCKEGKEVNGHSHGEGKETKHDKKDKLPRISNKFRKYVVVDTHPNGGASILRTDWNNIRKHFDTEERMEFAKQFIRLGLAESNGVPVFVIGVLENAASYLVDVFQYLHDKHPQLPVKFSGSFLDKKACTCSGWLTHNKQLVETMPFNSYYKQVMETCHHGTFR

Foldseek 3Di:
DDDDDDDDDDDDDDDDDDDDDDDDDDDDDDDDDDDDDDDDDDDDDDPDPPPPPDPFPPAQDDDPVCPVQWDWDQDPVHRATEIEGEVVVVVVPDDPVVSVVRVVSQVSRQQTDTPNHGRHPYYDHHCPCVPPDPVLVVCCVPPQQPKDKDQPLPPPPPPDPDDDNGPPPSVDIDIDGSNVVSVQQVVQDDPNGGD

pLDDT: mean 70.85, std 29.31, range [23.02, 97.75]